Protein AF-A0A9W7AJ50-F1 (afdb_monomer)

Mean predicted aligned error: 11.37 Å

Solvent-accessible surface area (backbone atoms only — not comparable to full-atom values): 19867 Å² total; per-residue (Å²): 143,82,87,80,91,88,87,68,74,73,66,64,59,52,61,57,50,53,56,54,52,54,54,49,52,54,52,47,52,54,49,50,61,47,50,54,51,53,55,50,60,57,57,62,76,71,76,83,76,89,81,75,84,59,68,57,78,85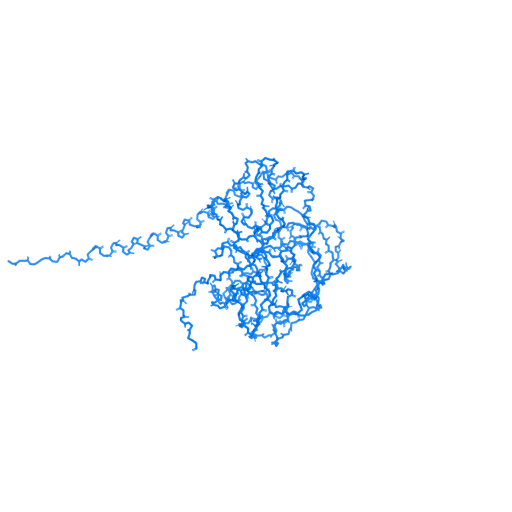,57,64,84,51,56,45,55,41,84,45,82,85,47,95,62,56,68,66,41,73,35,44,50,69,12,80,61,38,39,59,46,54,87,56,45,44,47,39,83,85,68,36,30,39,40,44,33,35,36,21,20,27,15,45,54,49,71,49,80,52,65,68,27,37,22,46,27,28,34,37,35,31,40,13,73,77,60,80,60,66,65,36,60,49,46,63,57,25,64,36,28,30,31,66,89,28,33,25,37,24,33,22,39,29,38,82,44,53,72,74,74,86,57,92,77,52,56,24,45,81,87,42,52,70,32,65,48,27,39,40,50,67,62,40,48,43,23,40,69,53,51,33,86,53,69,66,38,64,48,70,41,63,32,96,42,28,27,33,48,46,56,25,31,24,29,27,39,57,59,78,62,47,69,92,79,46,83,27,56,34,56,77,29,25,40,31,36,77,9,31,40,28,22,37,56,24,56,40,65,77,32,49,60,78,65,54,20,33,26,32,29,37,74,44,75,45,73,66,39,63,94,69,50,33,79,54,68,41,74,27,36,35,31,35,34,35,48,52,91,78,32,100,59,34,32,50,56,38,29,41,58,38,83,87,50,77,39,46,53,70,62,47,31,73,56,34,93,60,37,70,77,70,61,44,80,46,61,35,82,90,46,76,49,76,43,48,39,56,38,57,54,50,84,74,74,53,68,92,52,71,89,71,72,85,76,128

InterPro domains:
  IPR025924 YHYH domain [PF14240] (133-255)

Sequence (364 aa):
MKFTFLISTALYTAASAQHLASSYAHYAKELHASASRLEFDRALKEAHLGGRGLQGPPGPSNSGSVPSSDCDTTDGDVCANDGSSNYVDRTNLSYDLTTGKFSGSMVTNECNDQLRQYGFSSASCEEQTVPAPSVTSTPSGTPLLGRIAMTLSGGVNIYSAFEAGFNDCDVDGQPCACSGASCPGGMDVKTCEEHLYHACTSDVVYQMFMDSCGGHATPYHIHTDPICNYESSDNGHSTLVGVSMDGYGIYGKFETDQQRPCDLDVCHGHVGFVPVQEEHGVTKSVEVYHYHVQDSDVYPYTWTLGCYGDPKTPIDLETCKSLYDDCDDDLYTVETGDGTFEVDLYCPCFEVVQEGCDSQTATM

pLDDT: mean 78.43, std 21.73, range [25.84, 98.56]

Nearest PDB structures (foldseek):
  7oyd-assembly1_t  TM=1.343E-01  e=8.174E+00  Oryctolagus cuniculus

Structure (mmCIF, N/CA/C/O backbone):
data_AF-A0A9W7AJ50-F1
#
_entry.id   AF-A0A9W7AJ50-F1
#
loop_
_atom_site.group_PDB
_atom_site.id
_atom_site.type_symbol
_atom_site.label_atom_id
_atom_site.label_alt_id
_atom_site.label_comp_id
_atom_site.label_asym_id
_atom_site.label_entity_id
_atom_site.label_seq_id
_atom_site.pdbx_PDB_ins_code
_atom_site.Cartn_x
_atom_site.Cartn_y
_atom_site.Cartn_z
_atom_site.occupancy
_atom_site.B_iso_or_equiv
_atom_site.auth_seq_id
_atom_site.auth_comp_id
_atom_site.auth_asym_id
_atom_site.auth_atom_id
_atom_site.pdbx_PDB_model_num
ATOM 1 N N . MET A 1 1 ? 70.353 -7.412 34.956 1.00 39.69 1 MET A N 1
ATOM 2 C CA . MET A 1 1 ? 68.897 -7.662 34.997 1.00 39.69 1 MET A CA 1
ATOM 3 C C . MET A 1 1 ? 68.168 -6.333 34.855 1.00 39.69 1 MET A C 1
ATOM 5 O O . MET A 1 1 ? 68.193 -5.543 35.787 1.00 39.69 1 MET A O 1
ATOM 9 N N . LYS A 1 2 ? 67.598 -6.049 33.680 1.00 31.55 2 LYS A N 1
ATOM 10 C CA . LYS A 1 2 ? 66.644 -4.954 33.454 1.00 31.55 2 LYS A CA 1
ATOM 11 C C . LYS A 1 2 ? 65.548 -5.500 32.539 1.00 31.55 2 LYS A C 1
ATOM 13 O O . LYS A 1 2 ? 65.823 -5.834 31.395 1.00 31.55 2 LYS A O 1
ATOM 18 N N . PHE A 1 3 ? 64.358 -5.661 33.109 1.00 40.22 3 PHE A N 1
ATOM 19 C CA . PHE A 1 3 ? 63.099 -5.893 32.405 1.00 40.22 3 PHE A CA 1
ATOM 20 C C . PHE A 1 3 ? 62.661 -4.575 31.756 1.00 40.22 3 PHE A C 1
ATOM 22 O O . PHE A 1 3 ? 62.816 -3.514 32.364 1.00 40.22 3 PHE A O 1
ATOM 29 N N . THR A 1 4 ? 62.104 -4.613 30.547 1.00 37.72 4 THR A N 1
ATOM 30 C CA . THR A 1 4 ? 61.461 -3.440 29.942 1.00 37.72 4 THR A CA 1
ATOM 31 C C . THR A 1 4 ? 60.157 -3.852 29.270 1.00 37.72 4 THR A C 1
ATOM 33 O O . THR A 1 4 ? 60.140 -4.641 28.332 1.00 37.72 4 THR A O 1
ATOM 36 N N . PHE A 1 5 ? 59.083 -3.314 29.852 1.00 42.81 5 PHE A N 1
ATOM 37 C CA . PHE A 1 5 ? 57.740 -3.097 29.321 1.00 42.81 5 PHE A CA 1
ATOM 38 C C . PHE A 1 5 ? 57.757 -2.650 27.855 1.00 42.81 5 PHE A C 1
ATOM 40 O O . PHE A 1 5 ? 58.435 -1.672 27.563 1.00 42.81 5 PHE A O 1
ATOM 47 N N . LEU A 1 6 ? 56.963 -3.284 26.985 1.00 39.47 6 LEU A N 1
ATOM 48 C CA . LEU A 1 6 ? 56.497 -2.723 25.704 1.00 39.47 6 LEU A CA 1
ATOM 49 C C . LEU A 1 6 ? 55.377 -3.609 25.114 1.00 39.47 6 LEU A C 1
ATOM 51 O O . LEU A 1 6 ? 55.513 -4.194 24.048 1.00 39.47 6 LEU A O 1
ATOM 55 N N . ILE A 1 7 ? 54.257 -3.745 25.831 1.00 43.03 7 ILE A N 1
ATOM 56 C CA . ILE A 1 7 ? 53.001 -4.288 25.282 1.00 43.03 7 ILE A CA 1
ATOM 57 C C . ILE A 1 7 ? 51.861 -3.449 25.865 1.00 43.03 7 ILE A C 1
ATOM 59 O O . ILE A 1 7 ? 51.267 -3.818 26.867 1.00 43.03 7 ILE A O 1
ATOM 63 N N . SER A 1 8 ? 51.617 -2.257 25.317 1.00 46.66 8 SER A N 1
ATOM 64 C CA . SER A 1 8 ? 50.375 -1.520 25.622 1.00 46.66 8 SER A CA 1
ATOM 65 C C . SER A 1 8 ? 50.010 -0.453 24.588 1.00 46.66 8 SER A C 1
ATOM 67 O O . SER A 1 8 ? 48.864 -0.022 24.555 1.00 46.66 8 SER A O 1
ATOM 69 N N . THR A 1 9 ? 50.931 -0.032 23.718 1.00 39.00 9 THR A N 1
ATOM 70 C CA . THR A 1 9 ? 50.667 1.045 22.746 1.00 39.00 9 THR A CA 1
ATOM 71 C C . THR A 1 9 ? 50.070 0.562 21.419 1.00 39.00 9 THR A C 1
ATOM 73 O O . THR A 1 9 ? 49.459 1.357 20.720 1.00 39.00 9 THR A O 1
ATOM 76 N N . ALA A 1 10 ? 50.195 -0.726 21.078 1.00 39.72 10 ALA A N 1
ATOM 77 C CA . ALA A 1 10 ? 49.711 -1.265 19.798 1.00 39.72 10 ALA A CA 1
ATOM 78 C C . ALA A 1 10 ? 48.202 -1.592 19.779 1.00 39.72 10 ALA A C 1
ATOM 80 O O . ALA A 1 10 ? 47.595 -1.628 18.713 1.00 39.72 10 ALA A O 1
ATOM 81 N N . LEU A 1 11 ? 47.581 -1.805 20.946 1.00 40.84 11 LEU A N 1
ATOM 82 C CA . LEU A 1 11 ? 46.151 -2.135 21.041 1.00 40.84 11 LEU A CA 1
ATOM 83 C C . LEU A 1 11 ? 45.247 -0.894 20.939 1.00 40.84 11 LEU A C 1
ATOM 85 O O . LEU A 1 11 ? 44.127 -0.994 20.450 1.00 40.84 11 LEU A O 1
ATOM 89 N N . TYR A 1 12 ? 45.746 0.288 21.315 1.00 33.78 12 TYR A N 1
ATOM 90 C CA . TYR A 1 12 ? 44.972 1.536 21.252 1.00 33.78 12 TYR A CA 1
ATOM 91 C C . TYR A 1 12 ? 44.849 2.115 19.831 1.00 33.78 12 TYR A C 1
ATOM 93 O O . TYR A 1 12 ? 43.916 2.859 19.552 1.00 33.78 12 TYR A O 1
ATOM 101 N N . THR A 1 13 ? 45.757 1.761 18.917 1.00 43.00 13 THR A N 1
ATOM 102 C CA . THR A 1 13 ? 45.729 2.223 17.517 1.00 43.00 13 THR A CA 1
ATOM 103 C C . THR A 1 13 ? 44.828 1.384 16.611 1.00 43.00 13 THR A C 1
ATOM 105 O O . THR A 1 13 ? 44.408 1.867 15.566 1.00 43.00 13 THR A O 1
ATOM 108 N N . ALA A 1 14 ? 44.515 0.141 16.992 1.00 44.75 14 ALA A N 1
ATOM 109 C CA . ALA A 1 14 ? 43.640 -0.731 16.205 1.00 44.75 14 ALA A CA 1
ATOM 110 C C . ALA A 1 14 ? 42.149 -0.417 16.432 1.00 44.75 14 ALA A C 1
ATOM 112 O O . ALA A 1 14 ? 41.378 -0.370 15.476 1.00 44.75 14 ALA A O 1
ATOM 113 N N . ALA A 1 15 ? 41.760 -0.113 17.676 1.00 44.47 15 ALA A N 1
ATOM 114 C CA . ALA A 1 15 ? 40.374 0.208 18.023 1.00 44.47 15 ALA A CA 1
ATOM 115 C C . ALA A 1 15 ? 39.897 1.555 17.437 1.00 44.47 15 ALA A C 1
ATOM 117 O O . ALA A 1 15 ? 38.735 1.687 17.059 1.00 44.47 15 ALA A O 1
ATOM 118 N N . SER A 1 16 ? 40.785 2.547 17.292 1.00 45.41 16 SER A N 1
ATOM 119 C CA . SER A 1 16 ? 40.436 3.831 16.663 1.00 45.41 16 SER A CA 1
ATOM 120 C C . SER A 1 16 ? 40.326 3.743 15.136 1.00 45.41 16 SER A C 1
ATOM 122 O O . SER A 1 16 ? 39.523 4.457 14.542 1.00 45.41 16 SER A O 1
ATOM 124 N N . ALA A 1 17 ? 41.077 2.839 14.498 1.00 41.75 17 ALA A N 1
ATOM 125 C CA . ALA A 1 17 ? 41.002 2.604 13.057 1.00 41.75 17 ALA A CA 1
ATOM 126 C C . ALA A 1 17 ? 39.709 1.875 12.646 1.00 41.75 17 ALA A C 1
ATOM 128 O O . ALA A 1 17 ? 39.140 2.197 11.607 1.00 41.75 17 ALA A O 1
ATOM 129 N N . GLN A 1 18 ? 39.203 0.951 13.473 1.00 44.59 18 GLN A N 1
ATOM 130 C CA . GLN A 1 18 ? 37.916 0.282 13.228 1.00 44.59 18 GLN A CA 1
ATOM 131 C C . GLN A 1 18 ? 36.719 1.238 13.361 1.00 44.59 18 GLN A C 1
ATOM 133 O O . GLN A 1 18 ? 35.811 1.183 12.534 1.00 44.59 18 GLN A O 1
ATOM 138 N N . HIS A 1 19 ? 36.746 2.174 14.317 1.00 40.69 19 HIS A N 1
ATOM 139 C CA . HIS A 1 19 ? 35.691 3.189 14.436 1.00 40.69 19 HIS A CA 1
ATOM 140 C C . HIS A 1 19 ? 35.702 4.216 13.291 1.00 40.69 19 HIS A C 1
ATOM 142 O O . HIS A 1 19 ? 34.639 4.662 12.869 1.00 40.69 19 HIS A O 1
ATOM 148 N N . LEU A 1 20 ? 36.880 4.561 12.757 1.00 36.47 20 LEU A N 1
ATOM 149 C CA . LEU A 1 20 ? 37.016 5.435 11.584 1.00 36.47 20 LEU A CA 1
ATOM 150 C C . LEU A 1 20 ? 36.620 4.740 10.271 1.00 36.47 20 LEU A C 1
ATOM 152 O O . LEU A 1 20 ? 36.101 5.391 9.374 1.00 36.47 20 LEU A O 1
ATOM 156 N N . ALA A 1 21 ? 36.830 3.428 10.143 1.00 38.72 21 ALA A N 1
ATOM 157 C CA . ALA A 1 21 ? 36.409 2.677 8.959 1.00 38.72 21 ALA A CA 1
ATOM 158 C C . ALA A 1 21 ? 34.879 2.493 8.894 1.00 38.72 21 ALA A C 1
ATOM 160 O O . ALA A 1 21 ? 34.295 2.593 7.818 1.00 38.72 21 ALA A O 1
ATOM 161 N N . SER A 1 22 ? 34.226 2.286 10.043 1.00 39.53 22 SER A N 1
ATOM 162 C CA . SER A 1 22 ? 32.763 2.171 10.141 1.00 39.53 22 SER A CA 1
ATOM 163 C C . SER A 1 22 ? 32.046 3.491 9.825 1.00 39.53 22 SER A C 1
ATOM 165 O O . SER A 1 22 ? 31.050 3.482 9.105 1.00 39.53 22 SER A O 1
ATOM 167 N N . SER A 1 23 ? 32.584 4.634 10.264 1.00 36.09 23 SER A N 1
ATOM 168 C CA . SER A 1 23 ? 32.010 5.944 9.930 1.00 36.09 23 SER A CA 1
ATOM 169 C C . SER A 1 23 ? 32.226 6.342 8.466 1.00 36.09 23 SER A C 1
ATOM 171 O O . SER A 1 23 ? 31.355 6.979 7.880 1.00 36.09 23 SER A O 1
ATOM 173 N N . TYR A 1 24 ? 33.325 5.912 7.834 1.00 31.06 24 TYR A N 1
ATOM 174 C CA . TYR A 1 24 ? 33.538 6.099 6.393 1.00 31.06 24 TYR A CA 1
ATOM 175 C C . TYR A 1 24 ? 32.626 5.220 5.527 1.00 31.06 24 TYR A C 1
ATOM 177 O O . TYR A 1 24 ? 32.230 5.66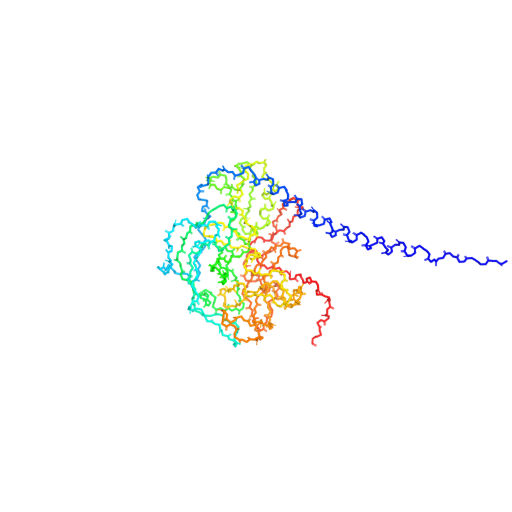1 4.453 1.00 31.06 24 TYR A O 1
ATOM 185 N N . ALA A 1 25 ? 32.261 4.015 5.976 1.00 36.06 25 ALA A N 1
ATOM 186 C CA . ALA A 1 25 ? 31.314 3.157 5.260 1.00 36.06 25 ALA A CA 1
ATOM 187 C C . ALA A 1 25 ? 29.884 3.732 5.276 1.00 36.06 25 ALA A C 1
ATOM 189 O O . ALA A 1 25 ? 29.201 3.698 4.255 1.00 36.06 25 ALA A O 1
ATOM 190 N N . HIS A 1 26 ? 29.467 4.335 6.396 1.00 34.38 26 HIS A N 1
ATOM 191 C CA . HIS A 1 26 ? 28.179 5.033 6.496 1.00 34.38 26 HIS A CA 1
ATOM 192 C C . HIS A 1 26 ? 28.143 6.296 5.618 1.00 34.38 26 HIS A C 1
ATOM 194 O O . HIS A 1 26 ? 27.188 6.513 4.879 1.00 34.38 26 HIS A O 1
ATOM 200 N N . TYR A 1 27 ? 29.232 7.076 5.621 1.00 28.11 27 TYR A N 1
ATOM 201 C CA . TYR A 1 27 ? 29.359 8.282 4.796 1.00 28.11 27 TYR A CA 1
ATOM 202 C C . TYR A 1 27 ? 29.486 7.960 3.295 1.00 28.11 27 TYR A C 1
ATOM 204 O O . TYR A 1 27 ? 29.038 8.731 2.452 1.00 28.11 27 TYR A O 1
ATOM 212 N N . ALA A 1 28 ? 30.065 6.807 2.938 1.00 31.66 28 ALA A N 1
ATOM 213 C CA . ALA A 1 28 ? 30.131 6.323 1.559 1.00 31.66 28 ALA A CA 1
ATOM 214 C C . ALA A 1 28 ? 28.768 5.827 1.040 1.00 31.66 28 ALA A C 1
ATOM 216 O O . ALA A 1 28 ? 28.463 6.071 -0.125 1.00 31.66 28 ALA A O 1
ATOM 217 N N . LYS A 1 29 ? 27.930 5.206 1.889 1.00 34.81 29 LYS A N 1
ATOM 218 C CA . LYS A 1 29 ? 26.533 4.868 1.548 1.00 34.81 29 LYS A CA 1
ATOM 219 C C . LYS A 1 29 ? 25.692 6.126 1.286 1.00 34.81 29 LYS A C 1
ATOM 221 O O . LYS A 1 29 ? 25.013 6.193 0.267 1.00 34.81 29 LYS A O 1
ATOM 226 N N . GLU A 1 30 ? 25.819 7.163 2.117 1.00 34.09 30 GLU A N 1
ATOM 227 C CA . GLU A 1 30 ? 25.149 8.458 1.886 1.00 34.09 30 GLU A CA 1
ATOM 228 C C . GLU A 1 30 ? 25.689 9.205 0.646 1.00 34.09 30 GLU A C 1
ATOM 230 O O . GLU A 1 30 ? 24.938 9.872 -0.071 1.00 34.09 30 GLU A O 1
ATOM 235 N N . LEU A 1 31 ? 26.985 9.071 0.331 1.00 29.73 31 LEU A N 1
ATOM 236 C CA . LEU A 1 31 ? 27.590 9.627 -0.889 1.00 29.73 31 LEU A CA 1
ATOM 237 C C . LEU A 1 31 ? 27.172 8.884 -2.168 1.00 29.73 31 LEU A C 1
ATOM 239 O O . LEU A 1 31 ? 27.031 9.525 -3.205 1.00 29.73 31 LEU A O 1
ATOM 243 N N . HIS A 1 32 ? 26.931 7.572 -2.110 1.00 33.16 32 HIS A N 1
ATOM 244 C CA . HIS A 1 32 ? 26.380 6.812 -3.237 1.00 33.16 32 HIS A CA 1
ATOM 245 C C . HIS A 1 32 ? 24.898 7.138 -3.475 1.00 33.16 32 HIS A C 1
ATOM 247 O O . HIS A 1 32 ? 24.522 7.417 -4.612 1.00 33.16 32 HIS A O 1
ATOM 253 N N . ALA A 1 33 ? 24.093 7.233 -2.412 1.00 34.56 33 ALA A N 1
ATOM 254 C CA . ALA A 1 33 ? 22.687 7.641 -2.499 1.00 34.56 33 ALA A CA 1
ATOM 255 C C . ALA A 1 33 ? 22.504 9.106 -2.954 1.00 34.56 33 ALA A C 1
ATOM 257 O O . ALA A 1 33 ? 21.501 9.459 -3.572 1.00 34.56 33 ALA A O 1
ATOM 258 N N . SER A 1 34 ? 23.474 9.985 -2.677 1.00 34.78 34 SER A N 1
ATOM 259 C CA . SER A 1 34 ? 23.462 11.366 -3.186 1.00 34.78 34 SER A CA 1
ATOM 260 C C . SER A 1 34 ? 24.049 11.498 -4.595 1.00 34.78 34 SER A C 1
ATOM 262 O O . SER A 1 34 ? 23.623 12.380 -5.339 1.00 34.78 34 SER A O 1
ATOM 264 N N . ALA A 1 35 ? 24.968 10.616 -5.003 1.00 32.91 35 ALA A N 1
ATOM 265 C CA . ALA A 1 35 ? 25.470 10.555 -6.376 1.00 32.91 35 ALA A CA 1
ATOM 266 C C . ALA A 1 35 ? 24.411 10.026 -7.357 1.00 32.91 35 ALA A C 1
ATOM 268 O O . ALA A 1 35 ? 24.293 10.576 -8.452 1.00 32.91 35 ALA A O 1
ATOM 269 N N . SER A 1 36 ? 23.591 9.046 -6.952 1.00 43.50 36 SER A N 1
ATOM 270 C CA . SER A 1 36 ? 22.436 8.597 -7.743 1.00 43.50 36 SER A CA 1
ATOM 271 C C . SER A 1 36 ? 21.371 9.695 -7.861 1.00 43.50 36 SER A C 1
ATOM 273 O O . SER A 1 36 ? 20.897 9.956 -8.963 1.00 43.50 36 SER A O 1
ATOM 275 N N . ARG A 1 37 ? 21.089 10.443 -6.781 1.00 38.06 37 ARG A N 1
ATOM 276 C CA . ARG A 1 37 ? 20.200 11.627 -6.811 1.00 38.06 37 ARG A CA 1
ATOM 277 C C . ARG A 1 37 ? 20.721 12.776 -7.687 1.00 38.06 37 ARG A C 1
ATOM 279 O O . ARG A 1 37 ? 19.930 13.448 -8.335 1.00 38.06 37 ARG A O 1
ATOM 286 N N . LEU A 1 38 ? 22.034 13.012 -7.744 1.00 35.81 38 LEU A N 1
ATOM 287 C CA . LEU A 1 38 ? 22.630 14.076 -8.572 1.00 35.81 38 LEU A CA 1
ATOM 288 C C . LEU A 1 38 ? 22.693 13.723 -10.067 1.00 35.81 38 LEU A C 1
ATOM 290 O O . LEU A 1 38 ? 22.543 14.611 -10.908 1.00 35.81 38 LEU A O 1
ATOM 294 N N . GLU A 1 39 ? 22.908 12.452 -10.411 1.00 42.50 39 GLU A N 1
ATOM 295 C CA . GLU A 1 39 ? 22.766 11.956 -11.789 1.00 42.50 39 GLU A CA 1
ATOM 296 C C . GLU A 1 39 ? 21.280 11.967 -12.221 1.00 42.50 39 GLU A C 1
ATOM 298 O O . GLU A 1 39 ? 20.971 12.391 -13.337 1.00 42.50 39 GLU A O 1
ATOM 303 N N . PHE A 1 40 ? 20.354 11.653 -11.304 1.00 41.66 40 PHE A N 1
ATOM 304 C CA . PHE A 1 40 ? 18.895 11.765 -11.470 1.00 41.66 40 PHE A CA 1
ATOM 305 C C . PHE A 1 40 ? 18.428 13.221 -11.704 1.00 41.66 40 PHE A C 1
ATOM 307 O O . PHE A 1 40 ? 17.734 13.508 -12.680 1.00 41.66 40 PHE A O 1
ATOM 314 N N . ASP A 1 41 ? 18.917 14.184 -10.912 1.00 37.75 41 ASP A N 1
ATOM 315 C CA . ASP A 1 41 ? 18.669 15.630 -11.085 1.00 37.75 41 ASP A CA 1
ATOM 316 C C . ASP A 1 41 ? 19.250 16.206 -12.387 1.00 37.75 41 ASP A C 1
ATOM 318 O O . ASP A 1 41 ? 18.794 17.238 -12.899 1.00 37.75 41 ASP A O 1
ATOM 322 N N . ARG A 1 42 ? 20.269 15.553 -12.952 1.00 37.00 42 ARG A N 1
ATOM 323 C CA . ARG A 1 42 ? 20.873 15.949 -14.225 1.00 37.00 42 ARG A CA 1
ATOM 324 C C . ARG A 1 42 ? 20.065 15.442 -15.423 1.00 37.00 42 ARG A C 1
ATOM 326 O O . ARG A 1 42 ? 19.922 16.204 -16.380 1.00 37.00 42 ARG A O 1
ATOM 333 N N . ALA A 1 43 ? 19.494 14.238 -15.352 1.00 40.34 43 ALA A N 1
ATOM 334 C CA . ALA A 1 43 ? 18.552 13.715 -16.352 1.00 40.34 43 ALA A CA 1
ATOM 335 C C . ALA A 1 43 ? 17.239 14.532 -16.398 1.00 40.34 43 ALA A C 1
ATOM 337 O O . ALA A 1 43 ? 16.677 14.780 -17.467 1.00 40.34 43 ALA A O 1
ATOM 338 N N . LEU A 1 44 ? 16.820 15.070 -15.248 1.00 37.72 44 LEU A N 1
ATOM 339 C CA . LEU A 1 44 ? 15.633 15.913 -15.061 1.00 37.72 44 LEU A CA 1
ATOM 340 C C . LEU A 1 44 ? 15.592 17.205 -15.896 1.00 37.72 44 LEU A C 1
ATOM 342 O O . LEU A 1 44 ? 14.513 17.723 -16.187 1.00 37.72 44 LEU A O 1
ATOM 346 N N . LYS A 1 45 ? 16.744 17.746 -16.312 1.00 37.09 45 LYS A N 1
ATOM 347 C CA . LYS A 1 45 ? 16.796 18.986 -17.110 1.00 37.09 45 LYS A CA 1
ATOM 348 C C . LYS A 1 45 ? 16.507 18.794 -18.599 1.00 37.09 45 LYS A C 1
ATOM 350 O O . LYS A 1 45 ? 16.313 19.798 -19.285 1.00 37.09 45 LYS A O 1
ATOM 355 N N . GLU A 1 46 ? 16.475 17.560 -19.101 1.00 37.66 46 GLU A N 1
ATOM 356 C CA . GLU A 1 46 ? 16.374 17.287 -20.543 1.00 37.66 46 GLU A CA 1
ATOM 357 C C . GLU A 1 46 ? 14.999 16.738 -20.986 1.00 37.66 46 GLU A C 1
ATOM 359 O O . GLU A 1 46 ? 14.667 16.809 -22.170 1.00 37.66 46 GLU A O 1
ATOM 364 N N . ALA A 1 47 ? 14.135 16.300 -20.062 1.00 35.69 47 ALA A N 1
ATOM 365 C CA . ALA A 1 47 ? 12.820 15.729 -20.376 1.00 35.69 47 ALA A CA 1
ATOM 366 C C . ALA A 1 47 ? 11.685 16.781 -20.365 1.00 35.69 47 ALA A C 1
ATOM 368 O O . ALA A 1 47 ? 10.893 16.888 -19.429 1.00 35.69 47 ALA A O 1
ATOM 369 N N . HIS A 1 48 ? 11.583 17.581 -21.429 1.00 34.38 48 HIS A N 1
ATOM 370 C CA . HIS A 1 48 ? 10.444 18.478 -21.690 1.00 34.38 48 HIS A CA 1
ATOM 371 C C . HIS A 1 48 ? 9.867 18.239 -23.089 1.00 34.38 48 HIS A C 1
ATOM 373 O O . HIS A 1 48 ? 9.945 19.114 -23.947 1.00 34.38 48 HIS A O 1
ATOM 379 N N . LEU A 1 49 ? 9.279 17.065 -23.347 1.00 32.84 49 LEU A N 1
ATOM 380 C CA . LEU A 1 49 ? 8.449 16.835 -24.538 1.00 32.84 49 LEU A CA 1
ATOM 381 C C . LEU A 1 49 ? 7.247 15.934 -24.197 1.00 32.84 49 LEU A C 1
ATOM 383 O O . LEU A 1 49 ? 7.369 14.963 -23.458 1.00 32.84 49 LEU A O 1
ATOM 387 N N . GLY A 1 50 ? 6.071 16.347 -24.683 1.00 34.78 50 GLY A N 1
ATOM 388 C CA . GLY A 1 50 ? 4.748 15.929 -24.211 1.00 34.78 50 GLY A CA 1
ATOM 389 C C . GLY A 1 50 ? 4.413 14.444 -24.371 1.00 34.78 50 GLY A C 1
ATOM 390 O O . GLY A 1 50 ? 4.588 13.868 -25.443 1.00 34.78 50 GLY A O 1
ATOM 391 N N . GLY A 1 51 ? 3.870 13.864 -23.299 1.00 32.34 51 GLY A N 1
ATOM 392 C CA . GLY A 1 51 ? 3.403 12.482 -23.241 1.00 32.34 51 GLY A CA 1
ATOM 393 C C . GLY A 1 51 ? 1.954 12.337 -23.708 1.00 32.34 51 GLY A C 1
ATOM 394 O O . GLY A 1 51 ? 1.076 13.114 -23.332 1.00 32.34 51 GLY A O 1
ATOM 395 N N . ARG A 1 52 ? 1.705 11.320 -24.535 1.00 36.09 52 ARG A N 1
ATOM 396 C CA . ARG A 1 52 ? 0.399 10.653 -24.630 1.00 36.09 52 ARG A CA 1
ATOM 397 C C . ARG A 1 52 ? 0.331 9.618 -23.506 1.00 36.09 52 ARG A C 1
ATOM 399 O O . ARG A 1 52 ? 1.368 9.105 -23.108 1.00 36.09 52 ARG A O 1
ATOM 406 N N . GLY A 1 53 ? -0.867 9.364 -22.985 1.00 37.38 53 GLY A N 1
ATOM 407 C CA . GLY A 1 53 ? -1.057 8.621 -21.740 1.00 37.38 53 GLY A CA 1
ATOM 408 C C . GLY A 1 53 ? -0.648 7.185 -21.933 1.00 37.38 53 GLY A C 1
ATOM 409 O O . GLY A 1 53 ? -1.270 6.479 -22.722 1.00 37.38 53 GLY A O 1
ATOM 410 N N . LEU A 1 54 ? 0.412 6.788 -21.244 1.00 45.44 54 LEU A N 1
ATOM 411 C CA . LEU A 1 54 ? 0.833 5.403 -21.190 1.00 45.44 54 LEU A CA 1
ATOM 412 C C . LEU A 1 54 ? -0.061 4.735 -20.147 1.00 45.44 54 LEU A C 1
ATOM 414 O O . LEU A 1 54 ? 0.191 4.805 -18.947 1.00 45.44 54 LEU A O 1
ATOM 418 N N . GLN A 1 55 ? -1.190 4.209 -20.619 1.00 42.06 55 GLN A N 1
ATOM 419 C CA . GLN A 1 55 ? -2.052 3.338 -19.833 1.00 42.06 55 GLN A CA 1
ATOM 420 C C . GLN A 1 55 ? -1.298 2.032 -19.607 1.00 42.06 55 GLN A C 1
ATOM 422 O O . GLN A 1 55 ? -0.953 1.348 -20.572 1.00 42.06 55 GLN A O 1
ATOM 427 N N . GLY A 1 56 ? -1.046 1.702 -18.339 1.00 41.38 56 GLY A N 1
ATOM 428 C CA . GLY A 1 56 ? -0.661 0.346 -17.971 1.00 41.38 56 GLY A CA 1
ATOM 429 C C . GLY A 1 56 ? -1.742 -0.648 -18.418 1.00 41.38 56 GLY A C 1
ATOM 430 O O . GLY A 1 56 ? -2.880 -0.244 -18.703 1.00 41.38 56 GLY A O 1
ATOM 431 N N . PRO A 1 57 ? -1.416 -1.946 -18.528 1.00 39.91 57 PRO A N 1
ATOM 432 C CA . PRO A 1 57 ? -2.436 -2.960 -18.753 1.00 39.91 57 PRO A CA 1
ATOM 433 C C . PRO A 1 57 ? -3.551 -2.808 -17.701 1.00 39.91 57 PRO A C 1
ATOM 435 O O . PRO A 1 57 ? -3.256 -2.485 -16.551 1.00 39.91 57 PRO A O 1
ATOM 438 N N . PRO A 1 58 ? -4.835 -2.996 -18.065 1.00 39.50 58 PRO A N 1
ATOM 439 C CA . PRO A 1 58 ? -5.919 -2.895 -17.099 1.00 39.50 58 PRO A CA 1
ATOM 440 C C . PRO A 1 58 ? -5.668 -3.898 -15.970 1.00 39.50 58 PRO A C 1
ATOM 442 O O . PRO A 1 58 ? -5.662 -5.109 -16.205 1.00 39.50 58 PRO A O 1
ATOM 445 N N . GLY A 1 59 ? -5.434 -3.378 -14.764 1.00 45.75 59 GLY A N 1
ATOM 446 C CA . GLY A 1 59 ? -5.283 -4.190 -13.565 1.00 45.75 59 GLY A CA 1
ATOM 447 C C . GLY A 1 59 ? -6.536 -5.038 -13.301 1.00 45.75 59 GLY A C 1
ATOM 448 O O . GLY A 1 59 ? -7.616 -4.754 -13.839 1.00 45.75 59 GLY A O 1
ATOM 449 N N . PRO A 1 60 ? -6.427 -6.104 -12.492 1.00 54.97 60 PRO A N 1
ATOM 450 C CA . PRO A 1 60 ? -7.587 -6.866 -12.050 1.00 54.97 60 PRO A CA 1
ATOM 451 C C . PRO A 1 60 ? -8.615 -5.940 -11.385 1.00 54.97 60 PRO A C 1
ATOM 453 O O . PRO A 1 60 ? -8.265 -4.943 -10.758 1.00 54.97 60 PRO A O 1
ATOM 456 N N . SER A 1 61 ? -9.902 -6.275 -11.506 1.00 60.75 61 SER A N 1
ATOM 457 C CA . SER A 1 61 ? -10.960 -5.519 -10.831 1.00 60.75 61 SER A CA 1
ATOM 458 C C . SER A 1 61 ? -10.727 -5.528 -9.319 1.00 60.75 61 SER A C 1
ATOM 460 O O . SER A 1 61 ? -10.729 -6.603 -8.711 1.00 60.75 61 SER A O 1
ATOM 462 N N . ASN A 1 62 ? -10.573 -4.348 -8.719 1.00 82.81 62 ASN A N 1
ATOM 463 C CA . ASN A 1 62 ? -10.431 -4.198 -7.275 1.00 82.81 62 ASN A CA 1
ATOM 464 C C . ASN A 1 62 ? -11.714 -4.687 -6.584 1.00 82.81 62 ASN A C 1
ATOM 466 O O . ASN A 1 62 ? -12.823 -4.229 -6.868 1.00 82.81 62 ASN A O 1
ATOM 470 N N . SER A 1 63 ? -11.589 -5.689 -5.712 1.00 90.06 63 SER A N 1
ATOM 471 C CA . SER A 1 63 ? -12.751 -6.265 -5.038 1.00 90.06 63 SER A CA 1
ATOM 472 C C . SER A 1 63 ? -13.415 -5.222 -4.143 1.00 90.06 63 SER A C 1
ATOM 474 O O . SER A 1 63 ? -12.785 -4.682 -3.240 1.00 90.06 63 SER A O 1
ATOM 476 N N . GLY A 1 64 ? -14.719 -5.015 -4.320 1.00 92.62 64 GLY A N 1
ATOM 477 C CA . GLY A 1 64 ? -15.474 -4.036 -3.535 1.00 92.62 64 GLY A CA 1
ATOM 478 C C . GLY A 1 64 ? -15.386 -2.606 -4.061 1.00 92.62 64 GLY A C 1
ATOM 479 O O . GLY A 1 64 ? -16.018 -1.750 -3.447 1.00 92.62 64 GLY A O 1
ATOM 480 N N . SER A 1 65 ? -14.676 -2.370 -5.171 1.00 94.94 65 SER A N 1
ATOM 481 C CA . SER A 1 65 ? -14.775 -1.132 -5.948 1.00 94.94 65 SER A CA 1
ATOM 482 C C . SER A 1 65 ? -16.025 -1.140 -6.820 1.00 94.94 65 SER A C 1
ATOM 484 O O . SER A 1 65 ? -16.278 -2.093 -7.567 1.00 94.94 65 SER A O 1
ATOM 486 N N . VAL A 1 66 ? -16.785 -0.052 -6.774 1.00 95.50 66 VAL A N 1
ATOM 487 C CA . VAL A 1 66 ? -17.881 0.235 -7.705 1.00 95.50 66 VAL A CA 1
ATOM 488 C C . VAL A 1 66 ? -17.765 1.672 -8.221 1.00 95.50 66 VAL A C 1
ATOM 490 O O . VAL A 1 66 ? -17.335 2.539 -7.464 1.00 95.50 66 VAL A O 1
ATOM 493 N N . PRO A 1 67 ? -18.160 1.965 -9.475 1.00 95.56 67 PRO A N 1
ATOM 494 C CA . PRO A 1 67 ? -18.192 3.342 -9.965 1.00 95.56 67 PRO A CA 1
ATOM 495 C C . PRO A 1 67 ? -19.063 4.238 -9.079 1.00 95.56 67 PRO A C 1
ATOM 497 O O . PRO A 1 67 ? -20.150 3.823 -8.662 1.00 95.56 67 PRO A O 1
ATOM 500 N N . SER A 1 68 ? -18.615 5.469 -8.842 1.00 95.25 68 SER A N 1
ATOM 501 C CA . SER A 1 68 ? -19.329 6.480 -8.060 1.00 95.25 68 SER A CA 1
ATOM 502 C C . SER A 1 68 ? -19.514 7.770 -8.864 1.00 95.25 68 SER A C 1
ATOM 504 O O . SER A 1 68 ? -18.835 8.013 -9.856 1.00 95.25 68 SER A O 1
ATOM 506 N N . SER A 1 69 ? -20.474 8.596 -8.453 1.00 94.88 69 SER A N 1
ATOM 507 C CA . SER A 1 69 ? -20.696 9.943 -8.996 1.00 94.88 69 SER A CA 1
ATOM 508 C C . SER A 1 69 ? -20.481 11.041 -7.954 1.00 94.88 69 SER A C 1
ATOM 510 O O . SER A 1 69 ? -20.869 12.182 -8.192 1.00 94.88 69 SER A O 1
ATOM 512 N N . ASP A 1 70 ? -19.941 10.685 -6.788 1.00 96.12 70 ASP A N 1
ATOM 513 C CA . ASP A 1 70 ? -19.834 11.589 -5.640 1.00 96.12 70 ASP A CA 1
ATOM 514 C C . ASP A 1 70 ? -18.559 12.450 -5.679 1.00 96.12 70 ASP A C 1
ATOM 516 O O . ASP A 1 70 ? -18.447 13.420 -4.932 1.00 96.12 70 ASP A O 1
ATOM 520 N N . CYS A 1 71 ? -17.621 12.143 -6.582 1.00 95.06 71 CYS A N 1
ATOM 521 C CA . CYS A 1 71 ? -16.449 12.972 -6.837 1.00 95.06 71 CYS A CA 1
ATOM 522 C C . CYS A 1 71 ? -16.816 14.221 -7.649 1.00 95.06 71 CYS A C 1
ATOM 524 O O . CYS A 1 71 ? -17.599 14.163 -8.597 1.00 95.06 71 CYS A O 1
ATOM 526 N N . ASP A 1 72 ? -16.157 15.340 -7.349 1.00 87.06 72 ASP A N 1
ATOM 527 C CA . ASP A 1 72 ? -16.313 16.585 -8.115 1.00 87.06 72 ASP A CA 1
ATOM 528 C C . ASP A 1 72 ? -15.615 16.544 -9.496 1.00 87.06 72 ASP A C 1
ATOM 530 O O . ASP A 1 72 ? -15.848 17.408 -10.345 1.00 87.06 72 ASP A O 1
ATOM 534 N N . THR A 1 73 ? -14.748 15.555 -9.730 1.00 87.88 73 THR A N 1
ATOM 535 C CA . THR A 1 73 ? -14.005 15.341 -10.984 1.00 87.88 73 THR A CA 1
ATOM 536 C C . THR A 1 73 ? -14.722 14.369 -11.917 1.00 87.88 73 THR A C 1
ATOM 538 O O . THR A 1 73 ? -15.273 13.373 -11.454 1.00 87.88 73 THR A O 1
ATOM 541 N N . THR A 1 74 ? -14.656 14.603 -13.231 1.00 89.62 74 THR A N 1
ATOM 542 C CA . THR A 1 74 ? -15.234 13.682 -14.224 1.00 89.62 74 THR A CA 1
ATOM 543 C C . THR A 1 74 ? -14.278 12.529 -14.509 1.00 89.62 74 THR A C 1
ATOM 545 O O . THR A 1 74 ? -13.079 12.749 -14.678 1.00 89.62 74 THR A O 1
ATOM 548 N N . ASP A 1 75 ? -14.805 11.315 -14.659 1.00 92.69 75 ASP A N 1
ATOM 549 C CA . ASP A 1 75 ? -14.022 10.170 -15.131 1.00 92.69 75 ASP A CA 1
ATOM 550 C C . ASP A 1 75 ? -13.307 10.485 -16.454 1.00 92.69 75 ASP A C 1
ATOM 552 O O . ASP A 1 75 ? -13.914 10.947 -17.426 1.00 92.69 75 ASP A O 1
ATOM 556 N N . GLY A 1 76 ? -12.005 10.206 -16.497 1.00 89.75 76 GLY A N 1
ATOM 557 C CA . GLY A 1 76 ? -11.137 10.481 -17.638 1.00 89.75 76 GLY A CA 1
ATOM 558 C C . GLY A 1 76 ? -10.518 11.883 -17.659 1.00 89.75 76 GLY A C 1
ATOM 559 O O . GLY A 1 76 ? -9.635 12.117 -18.489 1.00 89.75 76 GLY A O 1
ATOM 560 N N . ASP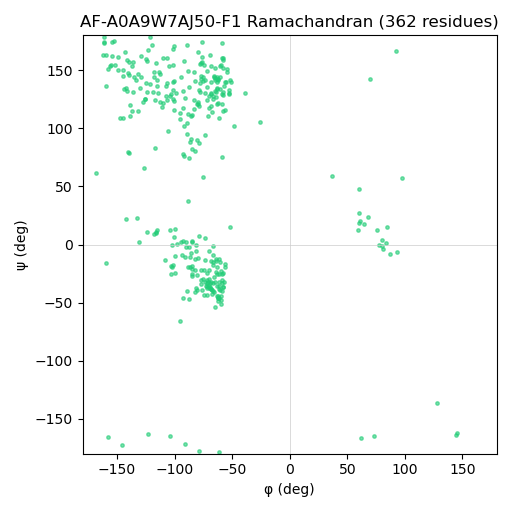 A 1 77 ? -10.922 12.798 -16.769 1.00 93.00 77 ASP A N 1
ATOM 561 C CA . ASP A 1 77 ? -10.252 14.095 -16.622 1.00 93.00 77 ASP A CA 1
ATOM 562 C C . ASP A 1 77 ? -8.801 13.890 -16.172 1.00 93.00 77 ASP A C 1
ATOM 564 O O . ASP A 1 77 ? -8.500 13.019 -15.358 1.00 93.00 77 ASP A O 1
ATOM 568 N N . VAL A 1 78 ? -7.878 14.696 -16.699 1.00 93.00 78 VAL A N 1
ATOM 569 C CA . VAL A 1 78 ? -6.462 14.622 -16.313 1.00 93.00 78 VAL A CA 1
ATOM 570 C C . VAL A 1 78 ? -6.295 15.177 -14.899 1.00 93.00 78 VAL A C 1
ATOM 572 O O . VAL A 1 78 ? -6.647 16.329 -14.642 1.00 93.00 78 VAL A O 1
ATOM 575 N N . CYS A 1 79 ? -5.721 14.375 -14.006 1.00 93.25 79 CYS A N 1
ATOM 576 C CA . CYS A 1 79 ? -5.379 14.792 -12.653 1.00 93.25 79 CYS A CA 1
ATOM 577 C C . CYS A 1 79 ? -4.293 15.876 -12.675 1.00 93.25 79 CYS A C 1
ATOM 579 O O . CYS A 1 79 ? -3.367 15.849 -13.488 1.00 93.25 79 CYS A O 1
ATOM 581 N N . ALA A 1 80 ? -4.391 16.838 -11.762 1.00 93.50 80 ALA A N 1
ATOM 582 C CA . ALA A 1 80 ? -3.365 17.840 -11.560 1.00 93.50 80 ALA A CA 1
ATOM 583 C C . ALA A 1 80 ? -2.122 17.201 -10.922 1.00 93.50 80 ALA A C 1
ATOM 585 O O . ALA A 1 80 ? -2.192 16.564 -9.870 1.00 93.50 80 ALA A O 1
ATOM 586 N N . ASN A 1 81 ? -0.958 17.428 -11.531 1.00 91.19 81 ASN A N 1
ATOM 587 C CA . ASN A 1 81 ? 0.301 16.863 -11.039 1.00 91.19 81 ASN A CA 1
ATOM 588 C C . ASN A 1 81 ? 0.692 17.368 -9.644 1.00 91.19 81 ASN A C 1
ATOM 590 O O . ASN A 1 81 ? 1.502 16.734 -8.991 1.00 91.19 81 ASN A O 1
ATOM 594 N N . ASP A 1 82 ? 0.153 18.491 -9.170 1.00 92.12 82 ASP A N 1
ATOM 595 C CA . ASP A 1 82 ? 0.422 19.017 -7.825 1.00 92.12 82 ASP A CA 1
ATOM 596 C C . ASP A 1 82 ? -0.473 18.407 -6.730 1.00 92.12 82 ASP A C 1
ATOM 598 O O . ASP A 1 82 ? -0.399 18.832 -5.581 1.00 92.12 82 ASP A O 1
ATOM 602 N N . GLY A 1 83 ? -1.329 17.445 -7.087 1.00 92.50 83 GLY A N 1
ATOM 603 C CA . GLY A 1 83 ? -2.265 16.778 -6.183 1.00 92.50 83 GLY A CA 1
ATOM 604 C C . GLY A 1 83 ? -3.548 17.564 -5.909 1.00 92.50 83 GLY A C 1
ATOM 605 O O . GLY A 1 83 ? -4.462 17.061 -5.264 1.00 92.50 83 GLY A O 1
ATOM 606 N N . SER A 1 84 ? -3.680 18.786 -6.439 1.00 94.06 84 SER A N 1
ATOM 607 C CA . SER A 1 84 ? -4.815 19.672 -6.134 1.00 94.06 84 SER A CA 1
ATOM 608 C C . SER A 1 84 ? -6.164 19.201 -6.683 1.00 94.06 84 SER A C 1
ATOM 610 O O . SER A 1 84 ? -7.202 19.725 -6.280 1.00 94.06 84 SER A O 1
ATOM 612 N N . SER A 1 85 ? -6.167 18.227 -7.597 1.00 94.69 85 SER A N 1
ATOM 613 C CA . SER A 1 85 ? -7.383 17.598 -8.113 1.00 94.69 85 SER A CA 1
ATOM 614 C C . SER A 1 85 ? -7.764 16.320 -7.368 1.00 94.69 85 SER A C 1
ATOM 616 O O . SER A 1 85 ? -8.700 15.657 -7.802 1.00 94.69 85 SER A O 1
ATOM 618 N N . ASN A 1 86 ? -7.032 15.920 -6.325 1.00 95.88 86 ASN A N 1
ATOM 619 C CA . ASN A 1 86 ? -7.384 14.754 -5.523 1.00 95.88 86 ASN A CA 1
ATOM 620 C C . ASN A 1 86 ? -8.726 14.947 -4.810 1.00 95.88 86 ASN A C 1
ATOM 622 O O . ASN A 1 86 ? -9.070 16.046 -4.371 1.00 95.88 86 ASN A O 1
ATOM 626 N N . TYR A 1 87 ? -9.473 13.855 -4.701 1.00 96.69 87 TYR A N 1
ATOM 627 C CA . TYR A 1 87 ? -10.702 13.782 -3.936 1.00 96.69 87 TYR A CA 1
ATOM 628 C C . TYR A 1 87 ? -10.719 12.483 -3.140 1.00 96.69 87 TYR A C 1
ATOM 630 O O . TYR A 1 87 ? -10.542 11.406 -3.709 1.00 96.69 87 TYR A O 1
ATOM 638 N N . VAL A 1 88 ? -11.019 12.592 -1.846 1.00 96.94 88 VAL A N 1
ATOM 639 C CA . VAL A 1 88 ? -11.341 11.454 -0.990 1.00 96.94 88 VAL A CA 1
ATOM 640 C C . VAL A 1 88 ? -12.463 11.819 -0.015 1.00 96.94 88 VAL A C 1
ATOM 642 O O . VAL A 1 88 ? -12.401 12.842 0.669 1.00 96.94 88 VAL A O 1
ATOM 645 N N . ASP A 1 89 ? -13.476 10.961 0.087 1.00 97.50 89 ASP A N 1
ATOM 646 C CA . ASP A 1 89 ? -14.490 10.997 1.140 1.00 97.50 89 ASP A CA 1
ATOM 647 C C . ASP A 1 89 ? -14.419 9.714 1.971 1.00 97.50 89 ASP A C 1
ATOM 649 O O . ASP A 1 89 ? -14.506 8.597 1.464 1.00 97.50 89 ASP A O 1
ATOM 653 N N . ARG A 1 90 ? -14.254 9.889 3.282 1.00 96.81 90 ARG A N 1
ATOM 654 C CA . ARG A 1 90 ? -14.125 8.820 4.284 1.00 96.81 90 ARG A CA 1
ATOM 655 C C . ARG A 1 90 ? -15.279 8.841 5.280 1.00 96.81 90 ARG A C 1
ATOM 657 O O . ARG A 1 90 ? -15.213 8.169 6.302 1.00 96.81 90 ARG A O 1
ATOM 664 N N . THR A 1 91 ? -16.325 9.625 5.024 1.00 96.81 91 THR A N 1
ATOM 665 C CA . THR A 1 91 ? -17.444 9.830 5.957 1.00 96.81 91 THR A CA 1
ATOM 666 C C . THR A 1 91 ? -18.146 8.517 6.314 1.00 96.81 91 THR A C 1
ATOM 668 O O . THR A 1 91 ? -18.647 8.368 7.429 1.00 96.81 91 THR A O 1
ATOM 671 N N . ASN A 1 92 ? -18.150 7.552 5.391 1.00 97.44 92 ASN A N 1
ATOM 672 C CA . ASN A 1 92 ? -18.736 6.228 5.594 1.00 97.44 92 ASN A CA 1
ATOM 673 C C . ASN A 1 92 ? -17.750 5.196 6.161 1.00 97.44 92 ASN A C 1
ATOM 675 O O . ASN A 1 92 ? -18.138 4.044 6.344 1.00 97.44 92 ASN A O 1
ATOM 679 N N . LEU A 1 93 ? -16.506 5.578 6.460 1.00 98.06 93 LEU A N 1
ATOM 680 C CA . LEU A 1 93 ? -15.510 4.711 7.075 1.00 98.06 93 LEU A CA 1
ATOM 681 C C . LEU A 1 93 ? -15.550 4.866 8.600 1.00 98.06 93 LEU A C 1
ATOM 683 O O . LEU A 1 93 ? -15.554 5.970 9.141 1.00 98.06 93 LEU A O 1
ATOM 687 N N . SER A 1 94 ? -15.568 3.746 9.314 1.00 98.06 94 SER A N 1
ATOM 688 C CA . SER A 1 94 ? -15.636 3.710 10.777 1.00 98.06 94 SER A CA 1
ATOM 689 C C . SER A 1 94 ? -14.553 2.813 11.355 1.00 98.06 94 SER A C 1
ATOM 691 O O . SER A 1 94 ? -14.251 1.781 10.767 1.00 98.06 94 SER A O 1
ATOM 693 N N . TYR A 1 95 ? -13.995 3.184 12.509 1.00 98.38 95 TYR A N 1
ATOM 694 C CA . TYR A 1 95 ? -12.970 2.408 13.208 1.00 98.38 95 TYR A CA 1
ATOM 695 C C . TYR A 1 95 ? -13.534 1.745 14.469 1.00 98.38 95 TYR A C 1
ATOM 697 O O . TYR A 1 95 ? -14.119 2.413 15.327 1.00 98.38 95 TYR A O 1
ATOM 705 N N . ASP A 1 96 ? -13.337 0.437 14.612 1.00 98.19 96 ASP A N 1
ATOM 706 C CA . ASP A 1 96 ? -13.703 -0.311 15.812 1.00 98.19 96 ASP A CA 1
ATOM 707 C C . ASP A 1 96 ? -12.502 -0.458 16.755 1.00 98.19 96 ASP A C 1
ATOM 709 O O . ASP A 1 96 ? -11.602 -1.267 16.542 1.00 98.19 96 ASP A O 1
ATOM 713 N N . LEU A 1 97 ? -12.550 0.272 17.871 1.00 97.25 97 LEU A N 1
ATOM 714 C CA . LEU A 1 97 ? -11.535 0.265 18.933 1.00 97.25 97 LEU A CA 1
ATOM 715 C C . LEU A 1 97 ? -11.337 -1.099 19.622 1.00 97.25 97 LEU A C 1
ATOM 717 O O . LEU A 1 97 ? -10.415 -1.238 20.422 1.00 97.25 97 LEU A O 1
ATOM 721 N N . THR A 1 98 ? -12.227 -2.069 19.405 1.00 96.62 98 THR A N 1
ATOM 722 C CA . THR A 1 98 ? -12.124 -3.418 19.984 1.00 96.62 98 THR A CA 1
ATOM 723 C C . THR A 1 98 ? -11.321 -4.348 19.090 1.00 96.62 98 THR A C 1
ATOM 725 O O . THR A 1 98 ? -10.575 -5.188 19.584 1.00 96.62 98 THR A O 1
ATOM 728 N N . THR A 1 99 ? -11.518 -4.235 17.779 1.00 96.94 99 THR A N 1
ATOM 729 C CA . THR A 1 99 ? -10.907 -5.132 16.793 1.00 96.94 99 THR A CA 1
ATOM 730 C C . THR A 1 99 ? -9.713 -4.503 16.093 1.00 96.94 99 THR A C 1
ATOM 732 O O . THR A 1 99 ? -8.908 -5.240 15.535 1.00 96.94 99 THR A O 1
ATOM 735 N N . GLY A 1 100 ? -9.596 -3.174 16.121 1.00 97.06 100 GLY A N 1
ATOM 736 C CA . GLY A 1 100 ? -8.610 -2.409 15.364 1.00 97.06 100 GLY A CA 1
ATOM 737 C C . GLY A 1 100 ? -8.931 -2.283 13.880 1.00 97.06 100 GLY A C 1
ATOM 738 O O . GLY A 1 100 ? -8.054 -1.906 13.106 1.00 97.06 100 GLY A O 1
ATOM 739 N N . LYS A 1 101 ? -10.158 -2.633 13.473 1.00 97.94 101 LYS A N 1
ATOM 740 C CA . LYS A 1 101 ? -10.557 -2.659 12.068 1.00 97.94 101 LYS A CA 1
ATOM 741 C C . LYS A 1 101 ? -11.369 -1.442 11.668 1.00 97.94 101 LYS A C 1
ATOM 743 O O . LYS A 1 101 ? -12.289 -1.019 12.368 1.00 97.94 101 LYS A O 1
ATOM 748 N N . PHE A 1 102 ? -11.075 -0.968 10.472 1.00 98.56 102 PHE A N 1
ATOM 749 C CA . PHE A 1 102 ? -11.938 -0.128 9.679 1.00 98.56 102 PHE A CA 1
ATOM 750 C C . PHE A 1 102 ? -13.043 -0.953 9.015 1.00 98.56 102 PHE A C 1
ATOM 752 O O . PHE A 1 102 ? -12.824 -2.080 8.562 1.00 98.56 102 PHE A O 1
ATOM 759 N N . SER A 1 103 ? -14.240 -0.377 8.946 1.00 98.44 103 SER A N 1
ATOM 760 C CA . SER A 1 103 ? -15.360 -0.922 8.184 1.00 98.44 103 SER A CA 1
ATOM 761 C C . SER A 1 103 ? -16.209 0.182 7.561 1.00 98.44 103 SER A C 1
ATOM 763 O O . SER A 1 103 ? -16.384 1.243 8.170 1.00 98.44 103 SER A O 1
ATOM 765 N N . GLY A 1 104 ? -16.746 -0.074 6.368 1.00 98.31 104 GLY A N 1
ATOM 766 C CA . GLY A 1 104 ? -17.590 0.860 5.628 1.00 98.31 104 GLY A CA 1
ATOM 767 C C . GLY A 1 104 ? -17.099 1.067 4.201 1.00 98.31 104 GLY A C 1
ATOM 768 O O . GLY A 1 104 ? -16.749 0.096 3.527 1.00 98.31 104 GLY A O 1
ATOM 769 N N . SER A 1 105 ? -17.081 2.316 3.741 1.00 98.12 105 SER A N 1
ATOM 770 C CA . SER A 1 105 ? -16.597 2.662 2.404 1.00 98.12 105 SER A CA 1
ATOM 771 C C . SER A 1 105 ? -15.808 3.969 2.364 1.00 98.12 105 SER A C 1
ATOM 773 O O . SER A 1 105 ? -15.933 4.822 3.247 1.00 98.12 105 SER A O 1
ATOM 775 N N . MET A 1 106 ? -14.987 4.103 1.325 1.00 97.75 106 MET A N 1
ATOM 776 C CA . MET A 1 106 ? -14.305 5.336 0.938 1.00 97.75 106 MET A CA 1
ATOM 777 C C . MET A 1 106 ? -14.637 5.650 -0.517 1.00 97.75 106 MET A C 1
ATOM 779 O O . MET A 1 106 ? -14.625 4.741 -1.342 1.00 97.75 106 MET A O 1
ATOM 783 N N . VAL A 1 107 ? -14.888 6.916 -0.839 1.00 98.06 107 VAL A N 1
ATOM 784 C CA . VAL A 1 107 ? -14.990 7.383 -2.228 1.00 98.06 107 VAL A CA 1
ATOM 785 C C . VAL A 1 107 ? -13.687 8.080 -2.596 1.00 98.06 107 VAL A C 1
ATOM 787 O O . VAL A 1 107 ? -13.207 8.905 -1.825 1.00 98.06 107 VAL A O 1
ATOM 790 N N . THR A 1 108 ? -13.114 7.765 -3.752 1.00 96.88 108 THR A N 1
ATOM 791 C CA . THR A 1 108 ? -11.903 8.407 -4.284 1.00 96.88 108 THR A CA 1
ATOM 792 C C . THR A 1 108 ? -12.073 8.698 -5.768 1.00 96.88 108 THR A C 1
ATOM 794 O O . THR A 1 108 ? -12.867 8.045 -6.443 1.00 96.88 108 THR A O 1
ATOM 797 N N . ASN A 1 109 ? -11.318 9.665 -6.283 1.00 95.94 109 ASN A N 1
ATOM 798 C CA . ASN A 1 109 ? -11.175 9.862 -7.725 1.00 95.94 109 ASN A CA 1
ATOM 799 C C . ASN A 1 109 ? -9.869 9.301 -8.305 1.00 95.94 109 ASN A C 1
ATOM 801 O O . ASN A 1 109 ? -9.569 9.562 -9.469 1.00 95.94 109 ASN A O 1
ATOM 805 N N . GLU A 1 110 ? -9.081 8.584 -7.496 1.00 93.25 110 GLU A N 1
ATOM 806 C CA . GLU A 1 110 ? -7.812 7.942 -7.872 1.00 93.25 110 GLU A CA 1
ATOM 807 C C . GLU A 1 110 ? -6.718 8.885 -8.412 1.00 93.25 110 GLU A C 1
ATOM 809 O O . GLU A 1 110 ? -5.698 8.444 -8.957 1.00 93.25 110 GLU A O 1
ATOM 814 N N . CYS A 1 111 ? -6.895 10.198 -8.253 1.00 94.69 111 CYS A N 1
ATOM 815 C CA . CYS A 1 111 ? -5.836 11.153 -8.537 1.00 94.69 111 CYS A CA 1
ATOM 816 C C . CYS A 1 111 ? -4.744 11.079 -7.466 1.00 94.69 111 CYS A C 1
ATOM 818 O O . CYS A 1 111 ? -5.023 10.832 -6.295 1.00 94.69 111 CYS A O 1
ATOM 820 N N . ASN A 1 112 ? -3.503 11.366 -7.860 1.00 94.31 112 ASN A N 1
ATOM 821 C CA . ASN A 1 112 ? -2.408 11.595 -6.920 1.00 94.31 112 ASN A CA 1
ATOM 822 C C . ASN A 1 112 ? -2.793 12.701 -5.933 1.00 94.31 112 ASN A C 1
ATOM 824 O O . ASN A 1 112 ? -3.387 13.698 -6.334 1.00 94.31 112 ASN A O 1
ATOM 828 N N . ASP A 1 113 ? -2.435 12.535 -4.665 1.00 93.81 113 ASP A N 1
ATOM 829 C CA . ASP A 1 113 ? -2.651 13.514 -3.595 1.00 93.81 113 ASP A CA 1
ATOM 830 C C . ASP A 1 113 ? -1.395 14.338 -3.283 1.00 93.81 113 ASP A C 1
ATOM 832 O O . ASP A 1 113 ? -1.459 15.342 -2.578 1.00 93.81 113 ASP A O 1
ATOM 836 N N . GLN A 1 114 ? -0.260 13.934 -3.853 1.00 92.25 114 GLN A N 1
ATOM 837 C CA . GLN A 1 114 ? 1.040 14.578 -3.713 1.00 92.25 114 GLN A CA 1
ATOM 838 C C . GLN A 1 114 ? 1.577 15.037 -5.069 1.00 92.25 114 GLN A C 1
ATOM 840 O O . GLN A 1 114 ? 1.016 14.722 -6.125 1.00 92.25 114 GLN A O 1
ATOM 845 N N . LEU A 1 115 ? 2.682 15.791 -5.039 1.00 89.75 115 LEU A N 1
ATOM 846 C CA . LEU A 1 115 ? 3.374 16.219 -6.250 1.00 89.75 115 LEU A CA 1
ATOM 847 C C . LEU A 1 115 ? 3.870 14.999 -7.032 1.00 89.75 115 LEU A C 1
ATOM 849 O O . LEU A 1 115 ? 4.863 14.373 -6.669 1.00 89.75 115 LEU A O 1
ATOM 853 N N . ARG A 1 116 ? 3.229 14.749 -8.167 1.00 86.00 116 ARG A N 1
ATOM 854 C CA . ARG A 1 116 ? 3.640 13.760 -9.146 1.00 86.00 116 ARG A CA 1
ATOM 855 C C . ARG A 1 116 ? 4.675 14.367 -10.083 1.00 86.00 116 ARG A C 1
ATOM 857 O O . ARG A 1 116 ? 4.376 15.246 -10.897 1.00 86.00 116 ARG A O 1
ATOM 864 N N . GLN A 1 117 ? 5.909 13.889 -9.974 1.00 77.50 117 GLN A N 1
ATOM 865 C CA . GLN A 1 117 ? 7.038 14.436 -10.726 1.00 77.50 117 GLN A CA 1
ATOM 866 C C . GLN A 1 117 ? 6.953 14.131 -12.230 1.00 77.50 117 GLN A C 1
ATOM 868 O O . GLN A 1 117 ? 7.326 14.974 -13.052 1.00 77.50 117 GLN A O 1
ATOM 873 N N . TYR A 1 118 ? 6.444 12.950 -12.594 1.00 76.69 118 TYR A N 1
ATOM 874 C CA . TYR A 1 118 ? 6.421 12.470 -13.975 1.00 76.69 118 TYR A CA 1
ATOM 875 C C . TYR A 1 118 ? 5.097 11.821 -14.360 1.00 76.69 118 TYR A C 1
ATOM 877 O O . TYR A 1 118 ? 4.407 11.236 -13.533 1.00 76.69 118 TYR A O 1
ATOM 885 N N . GLY A 1 119 ? 4.781 11.863 -15.655 1.00 77.38 119 GLY A N 1
ATOM 886 C CA . GLY A 1 119 ? 3.562 11.272 -16.198 1.00 77.38 119 GLY A CA 1
ATOM 887 C C . GLY A 1 119 ? 2.310 12.075 -15.850 1.00 77.38 119 GLY A C 1
ATOM 888 O O . GLY A 1 119 ? 2.374 13.247 -15.477 1.00 77.38 119 GLY A O 1
ATOM 889 N N . PHE A 1 120 ? 1.164 11.439 -16.044 1.00 80.81 120 PHE A N 1
ATOM 890 C CA . PHE A 1 120 ? -0.148 11.957 -15.681 1.00 80.81 120 PHE A CA 1
ATOM 891 C C . PHE A 1 120 ? -1.079 10.788 -15.401 1.00 80.81 120 PHE A C 1
ATOM 893 O O . PHE A 1 120 ? -0.868 9.687 -15.910 1.00 80.81 120 PHE A O 1
ATOM 900 N N . SER A 1 121 ? -2.086 11.039 -14.578 1.00 86.31 121 SER A N 1
ATOM 901 C CA . SER A 1 121 ? -3.171 10.113 -14.271 1.00 86.31 121 SER A CA 1
ATOM 902 C C . SER A 1 121 ? -4.482 10.707 -14.753 1.00 86.31 121 SER A C 1
ATOM 904 O O . SER A 1 121 ? -4.605 11.921 -14.932 1.00 86.31 121 SER A O 1
ATOM 906 N N . SER A 1 122 ? -5.456 9.843 -14.997 1.00 90.88 122 SER A N 1
ATOM 907 C CA . SER A 1 122 ? -6.836 10.249 -15.225 1.00 90.88 122 SER A CA 1
ATOM 908 C C . SER A 1 122 ? -7.679 9.904 -14.011 1.00 90.88 122 SER A C 1
ATOM 910 O O . SER A 1 122 ? -7.522 8.814 -13.461 1.00 90.88 122 SER A O 1
ATOM 912 N N . ALA A 1 123 ? -8.581 10.808 -13.644 1.00 93.56 123 ALA A N 1
ATOM 913 C CA . ALA A 1 123 ? -9.543 10.586 -12.586 1.00 93.56 123 ALA A CA 1
ATOM 914 C C . ALA A 1 123 ? -10.470 9.416 -12.940 1.00 93.56 123 ALA A C 1
ATOM 916 O O . ALA A 1 123 ? -10.868 9.247 -14.097 1.00 93.56 123 ALA A O 1
ATOM 917 N N . SER A 1 124 ? -10.819 8.632 -11.933 1.00 93.56 124 SER A N 1
ATOM 918 C CA . SER A 1 124 ? -11.807 7.561 -12.001 1.00 93.56 124 SER A CA 1
ATOM 919 C C . SER A 1 124 ? -12.527 7.541 -10.663 1.00 93.56 124 SER A C 1
ATOM 921 O O . SER A 1 124 ? -11.926 7.233 -9.638 1.00 93.56 124 SER A O 1
ATOM 923 N N . CYS A 1 125 ? -13.787 7.966 -10.651 1.00 96.00 125 CYS A N 1
ATOM 924 C CA . CYS A 1 125 ? -14.558 8.061 -9.427 1.00 96.00 125 CYS A CA 1
ATOM 925 C C . CYS A 1 125 ? -15.111 6.698 -9.022 1.00 96.00 125 CYS A C 1
ATOM 927 O O . CYS A 1 125 ? -15.908 6.078 -9.733 1.00 96.00 125 CYS A O 1
ATOM 929 N N . GLU A 1 126 ? -14.739 6.247 -7.833 1.00 95.75 126 GLU A N 1
ATOM 930 C CA . GLU A 1 126 ? -15.165 4.958 -7.309 1.00 95.75 126 GLU A CA 1
ATOM 931 C C . GLU A 1 126 ? -15.376 4.978 -5.798 1.00 95.75 126 GLU A C 1
ATOM 933 O O . GLU A 1 126 ? -14.748 5.730 -5.056 1.00 95.75 126 GLU A O 1
ATOM 938 N N . GLU A 1 127 ? -16.294 4.124 -5.353 1.00 97.69 127 GLU A N 1
ATOM 939 C CA . GLU A 1 127 ? -16.470 3.759 -3.956 1.00 97.69 127 GLU A CA 1
ATOM 940 C C . GLU A 1 127 ? -15.804 2.401 -3.704 1.00 97.69 127 GLU A C 1
ATOM 942 O O . GLU A 1 127 ? -16.156 1.406 -4.339 1.00 97.69 127 GLU A O 1
ATOM 947 N N . GLN A 1 128 ? -14.882 2.351 -2.744 1.00 97.69 128 GLN A N 1
ATOM 948 C CA . GLN A 1 128 ? -14.246 1.136 -2.246 1.00 97.69 128 GLN A CA 1
ATOM 949 C C . GLN A 1 128 ? -14.873 0.708 -0.921 1.00 97.69 128 GLN A C 1
ATOM 951 O O . GLN A 1 128 ? -14.864 1.453 0.058 1.00 97.69 128 GLN A O 1
ATOM 956 N N . THR A 1 129 ? -15.337 -0.539 -0.853 1.00 98.44 129 THR A N 1
ATOM 957 C CA . THR A 1 129 ? -15.749 -1.180 0.407 1.00 98.44 129 THR A CA 1
ATOM 958 C C . THR A 1 129 ? -14.535 -1.663 1.203 1.00 98.44 129 THR A C 1
ATOM 960 O O . THR A 1 129 ? -13.677 -2.355 0.658 1.00 98.44 129 THR A O 1
ATOM 963 N N . VAL A 1 130 ? -14.488 -1.380 2.504 1.00 98.25 130 VAL A N 1
ATOM 964 C CA . VAL A 1 130 ? -13.454 -1.877 3.424 1.00 98.25 130 VAL A CA 1
ATOM 965 C C . VAL A 1 130 ? -14.123 -2.618 4.591 1.00 98.25 130 VAL A C 1
ATOM 967 O O . VAL A 1 130 ? -15.047 -2.065 5.191 1.00 98.25 130 VAL A O 1
ATOM 970 N N . PRO A 1 131 ? -13.688 -3.839 4.961 1.00 98.12 131 PRO A N 1
ATOM 971 C CA . PRO A 1 131 ? -12.798 -4.727 4.206 1.00 98.12 131 PRO A CA 1
ATOM 9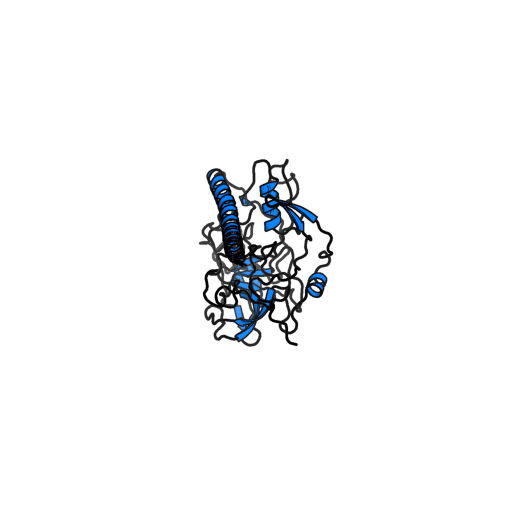72 C C . PRO A 1 131 ? -13.354 -5.072 2.815 1.00 98.12 131 PRO A C 1
ATOM 974 O O . PRO A 1 131 ? -14.571 -5.109 2.618 1.00 98.12 131 PRO A O 1
ATOM 977 N N . ALA A 1 132 ? -12.478 -5.359 1.855 1.00 97.12 132 ALA A N 1
ATOM 978 C CA . ALA A 1 132 ? -12.884 -5.798 0.529 1.00 97.12 132 ALA A CA 1
ATOM 979 C C . ALA A 1 132 ? -13.628 -7.148 0.605 1.00 97.12 132 ALA A C 1
ATOM 981 O O . ALA A 1 132 ? -13.184 -8.055 1.313 1.00 97.12 132 ALA A O 1
ATOM 982 N N . PRO A 1 133 ? -14.709 -7.351 -0.175 1.00 96.06 133 PRO A N 1
ATOM 983 C CA . PRO A 1 133 ? -15.494 -8.591 -0.157 1.00 96.06 133 PRO A CA 1
ATOM 984 C C . PRO A 1 133 ? -14.720 -9.881 -0.468 1.00 96.06 133 PRO A C 1
ATOM 986 O O . PRO A 1 133 ? -15.154 -10.960 -0.065 1.00 96.06 133 PRO A O 1
ATOM 989 N N . SER A 1 134 ? -13.602 -9.794 -1.193 1.00 93.00 134 SER A N 1
ATOM 990 C CA . SER A 1 134 ? -12.713 -10.922 -1.481 1.00 93.00 134 SER A CA 1
ATOM 991 C C . SER A 1 134 ? -11.946 -11.407 -0.252 1.00 93.00 134 SER A C 1
ATOM 993 O O . SER A 1 134 ? -11.517 -12.558 -0.233 1.00 93.00 134 SER A O 1
ATOM 995 N N . VAL A 1 135 ? -11.785 -10.573 0.780 1.00 94.88 135 VAL A N 1
ATOM 996 C CA . VAL A 1 135 ? -11.110 -10.948 2.025 1.00 94.88 135 VAL A CA 1
ATOM 997 C C . VAL A 1 135 ? -12.116 -11.626 2.955 1.00 94.88 135 VAL A C 1
ATOM 999 O O . VAL A 1 135 ? -12.714 -11.016 3.840 1.00 94.88 135 VAL A O 1
ATOM 1002 N N . THR A 1 136 ? -12.346 -12.920 2.729 1.00 92.75 136 THR A N 1
ATOM 1003 C CA . THR A 1 136 ? -13.342 -13.701 3.486 1.00 92.75 136 THR A CA 1
ATOM 1004 C C . THR A 1 136 ? -12.807 -14.294 4.788 1.00 92.75 136 THR A C 1
ATOM 1006 O O . THR A 1 136 ? -13.585 -14.684 5.660 1.00 92.75 136 THR A O 1
ATOM 1009 N N . SER A 1 137 ? -11.487 -14.402 4.915 1.00 92.94 137 SER A N 1
ATOM 1010 C CA . SER A 1 137 ? -10.787 -14.962 6.071 1.00 92.94 137 SER A CA 1
ATOM 1011 C C . SER A 1 137 ? -9.358 -14.443 6.097 1.00 92.94 137 SER A C 1
ATOM 1013 O O . SER A 1 137 ? -8.796 -14.213 5.033 1.00 92.94 137 SER A O 1
ATOM 1015 N N . THR A 1 138 ? -8.771 -14.329 7.285 1.00 93.75 138 THR A N 1
ATOM 1016 C CA . THR A 1 138 ? -7.330 -14.136 7.446 1.00 93.75 138 THR A CA 1
ATOM 1017 C C . THR A 1 138 ? -6.721 -15.320 8.224 1.00 93.75 138 THR A C 1
ATOM 1019 O O . THR A 1 138 ? -7.443 -15.927 9.025 1.00 93.75 138 THR A O 1
ATOM 1022 N N . PRO A 1 139 ? -5.455 -15.705 7.958 1.00 95.69 139 PRO A N 1
ATOM 1023 C CA . PRO A 1 139 ? -4.575 -15.114 6.950 1.00 95.69 139 PRO A CA 1
ATOM 1024 C C . PRO A 1 139 ? -5.028 -15.393 5.509 1.00 95.69 139 PRO A C 1
ATOM 1026 O O . PRO A 1 139 ? -5.727 -16.371 5.240 1.00 95.69 139 PRO A O 1
ATOM 1029 N N . SER A 1 140 ? -4.666 -14.503 4.590 1.00 95.56 140 SER A N 1
ATOM 1030 C CA . SER A 1 140 ? -4.957 -14.636 3.156 1.00 95.56 140 SER A CA 1
ATOM 1031 C C . SER A 1 140 ? -3.962 -13.844 2.319 1.00 95.56 140 SER A C 1
ATOM 1033 O O . SER A 1 140 ? -3.440 -12.837 2.794 1.00 95.56 140 SER A O 1
ATOM 1035 N N . GLY A 1 141 ? -3.733 -14.260 1.074 1.00 93.44 141 GLY A N 1
ATOM 1036 C CA . GLY A 1 141 ? -2.879 -13.508 0.159 1.00 93.44 141 GLY A CA 1
ATOM 1037 C C . GLY A 1 141 ? -3.480 -12.148 -0.212 1.00 93.44 141 GLY A C 1
ATOM 1038 O O . GLY A 1 141 ? -4.701 -12.009 -0.342 1.00 93.44 141 GLY A O 1
ATOM 1039 N N . THR A 1 142 ? -2.626 -11.144 -0.381 1.00 93.25 142 THR A N 1
ATOM 1040 C CA . THR A 1 142 ? -2.980 -9.883 -1.027 1.00 93.25 142 THR A CA 1
ATOM 1041 C C . THR A 1 142 ? -3.000 -10.064 -2.552 1.00 93.25 142 THR A C 1
ATOM 1043 O O . THR A 1 142 ? -2.352 -10.964 -3.095 1.00 93.25 142 THR A O 1
ATOM 1046 N N . PRO A 1 143 ? -3.758 -9.241 -3.295 1.00 91.56 143 PRO A N 1
ATOM 1047 C CA . PRO A 1 143 ? -3.647 -9.210 -4.749 1.00 91.56 143 PRO A CA 1
ATOM 1048 C C . PRO A 1 143 ? -2.222 -8.869 -5.205 1.00 91.56 143 PRO A C 1
ATOM 1050 O O . PRO A 1 143 ? -1.679 -7.843 -4.809 1.00 91.56 143 PRO A O 1
ATOM 1053 N N . LEU A 1 144 ? -1.648 -9.682 -6.097 1.00 89.38 144 LEU A N 1
ATOM 1054 C CA . LEU A 1 144 ? -0.288 -9.462 -6.603 1.00 89.38 144 LEU A CA 1
ATOM 1055 C C . LEU A 1 144 ? -0.172 -8.315 -7.607 1.00 89.38 144 LEU A C 1
ATOM 1057 O O . LEU A 1 144 ? 0.922 -7.810 -7.764 1.00 89.38 144 LEU A O 1
ATOM 1061 N N . LEU A 1 145 ? -1.245 -7.905 -8.287 1.00 88.19 145 LEU A N 1
ATOM 1062 C CA . LEU A 1 145 ? -1.217 -6.863 -9.333 1.00 88.19 145 LEU A CA 1
ATOM 1063 C C . LEU A 1 145 ? -2.337 -5.824 -9.156 1.00 88.19 145 LEU A C 1
ATOM 1065 O O . LEU A 1 145 ? -2.797 -5.225 -10.123 1.00 88.19 145 LEU A O 1
ATOM 1069 N N . GLY A 1 146 ? -2.867 -5.679 -7.943 1.00 88.88 146 GLY A N 1
ATOM 1070 C CA . GLY A 1 146 ? -4.027 -4.829 -7.685 1.00 88.88 146 GLY A CA 1
ATOM 1071 C C . GLY A 1 146 ? -3.977 -4.164 -6.322 1.00 88.88 146 GLY A C 1
ATOM 1072 O O . GLY A 1 146 ? -2.991 -4.272 -5.592 1.00 88.88 146 GLY A O 1
ATOM 1073 N N . ARG A 1 147 ? -5.076 -3.495 -5.970 1.00 92.69 147 ARG A N 1
ATOM 1074 C CA . ARG A 1 147 ? -5.200 -2.768 -4.707 1.00 92.69 147 ARG A CA 1
ATOM 1075 C C . ARG A 1 147 ? -5.093 -3.703 -3.514 1.00 92.69 147 ARG A C 1
ATOM 1077 O O . ARG A 1 147 ? -5.933 -4.585 -3.329 1.00 92.69 147 ARG A O 1
ATOM 1084 N N . ILE A 1 148 ? -4.117 -3.429 -2.657 1.00 94.75 148 ILE A N 1
ATOM 1085 C CA . ILE A 1 148 ? -3.965 -4.102 -1.366 1.00 94.75 148 ILE A CA 1
ATOM 1086 C C . ILE A 1 148 ? -4.431 -3.219 -0.206 1.00 94.75 148 ILE A C 1
ATOM 1088 O O . ILE A 1 148 ? -4.826 -3.741 0.842 1.00 94.75 148 ILE A O 1
ATOM 1092 N N . ALA A 1 149 ? -4.399 -1.898 -0.405 1.00 96.31 149 ALA A N 1
ATOM 1093 C CA . ALA A 1 149 ? -4.740 -0.879 0.574 1.00 96.31 149 ALA A CA 1
ATOM 1094 C C . ALA A 1 149 ? -5.030 0.476 -0.099 1.00 96.31 149 ALA A C 1
ATOM 1096 O O . ALA A 1 149 ? -4.866 0.633 -1.309 1.00 96.31 149 ALA A O 1
ATOM 1097 N N . MET A 1 150 ? -5.461 1.461 0.686 1.00 96.69 150 MET A N 1
ATOM 1098 C CA . MET A 1 150 ? -5.592 2.853 0.247 1.00 96.69 150 MET A CA 1
ATOM 1099 C C . MET A 1 150 ? -5.028 3.802 1.299 1.00 96.69 150 MET A C 1
ATOM 1101 O O . MET A 1 150 ? -5.188 3.556 2.498 1.00 96.69 150 MET A O 1
ATOM 1105 N N . THR A 1 151 ? -4.401 4.898 0.869 1.00 96.69 151 THR A N 1
ATOM 1106 C CA . THR A 1 151 ? -3.996 5.969 1.785 1.00 96.69 151 THR A CA 1
ATOM 1107 C C . THR A 1 151 ? -5.237 6.618 2.381 1.00 96.69 151 THR A C 1
ATOM 1109 O O . THR A 1 151 ? -6.246 6.819 1.702 1.00 96.69 151 THR A O 1
ATOM 1112 N N . LEU A 1 152 ? -5.186 6.969 3.664 1.00 95.69 152 LEU A N 1
ATOM 1113 C CA . LEU A 1 152 ? -6.279 7.723 4.261 1.00 95.69 152 LEU A CA 1
ATOM 1114 C C . LEU A 1 152 ? -6.211 9.182 3.825 1.00 95.69 152 LEU A C 1
ATOM 1116 O O . LEU A 1 152 ? -7.261 9.756 3.566 1.00 95.69 152 LEU A O 1
ATOM 1120 N N . SER A 1 153 ? -5.028 9.789 3.728 1.00 93.12 153 SER A N 1
ATOM 1121 C CA . SER A 1 153 ? -4.875 11.219 3.415 1.00 93.12 153 SER A CA 1
ATOM 1122 C C . SER A 1 153 ? -5.488 11.628 2.074 1.00 93.12 153 SER A C 1
ATOM 1124 O O . SER A 1 153 ? -6.138 12.670 2.020 1.00 93.12 153 SER A O 1
ATOM 1126 N N . GLY A 1 154 ? -5.340 10.798 1.040 1.00 93.31 154 GLY A N 1
ATOM 1127 C CA . GLY A 1 154 ? -5.790 11.114 -0.317 1.00 93.31 154 GLY A CA 1
ATOM 1128 C C . GLY A 1 154 ? -6.611 10.031 -1.010 1.00 93.31 154 GLY A C 1
ATOM 1129 O O . GLY A 1 154 ? -6.951 10.188 -2.176 1.00 93.31 154 GLY A O 1
ATOM 1130 N N . GLY A 1 155 ? -6.912 8.904 -0.355 1.00 95.19 155 GLY A N 1
ATOM 1131 C CA . GLY A 1 155 ? -7.606 7.798 -1.025 1.00 95.19 155 GLY A CA 1
ATOM 1132 C C . GLY A 1 155 ? -6.818 7.245 -2.215 1.00 95.19 155 GLY A C 1
ATOM 1133 O O . GLY A 1 155 ? -7.421 6.754 -3.170 1.00 95.19 155 GLY A O 1
ATOM 1134 N N . VAL A 1 156 ? -5.488 7.370 -2.185 1.00 95.00 156 VAL A N 1
ATOM 1135 C CA . VAL A 1 156 ? -4.601 6.876 -3.237 1.00 95.00 156 VAL A CA 1
ATOM 1136 C C . VAL A 1 156 ? -4.438 5.375 -3.083 1.00 95.00 156 VAL A C 1
ATOM 1138 O O . VAL A 1 156 ? -4.288 4.854 -1.978 1.00 95.00 156 VAL A O 1
ATOM 1141 N N . ASN A 1 157 ? -4.456 4.685 -4.213 1.00 94.69 157 ASN A N 1
ATOM 1142 C CA . ASN A 1 157 ? -4.199 3.261 -4.303 1.00 94.69 157 ASN A CA 1
ATOM 1143 C C . ASN A 1 157 ? -2.823 2.894 -3.739 1.00 94.69 157 ASN A C 1
ATOM 1145 O O . ASN A 1 157 ? -1.811 3.464 -4.140 1.00 94.69 157 ASN A O 1
ATOM 1149 N N . ILE A 1 158 ? -2.784 1.886 -2.874 1.00 94.38 158 ILE A N 1
ATOM 1150 C CA . ILE A 1 158 ? -1.560 1.176 -2.509 1.00 94.38 158 ILE A CA 1
ATOM 1151 C C . ILE A 1 158 ? -1.687 -0.225 -3.102 1.00 94.38 158 ILE A C 1
ATOM 1153 O O . ILE A 1 158 ? -2.635 -0.960 -2.795 1.00 94.38 158 ILE A O 1
ATOM 1157 N N . TYR A 1 159 ? -0.776 -0.559 -4.004 1.00 93.06 159 TYR A N 1
ATOM 1158 C CA . TYR A 1 159 ? -0.690 -1.853 -4.670 1.00 93.06 159 TYR A CA 1
ATOM 1159 C C . TYR A 1 159 ? 0.395 -2.700 -4.002 1.00 93.06 159 TYR A C 1
ATOM 1161 O O . TYR A 1 159 ? 1.124 -2.230 -3.127 1.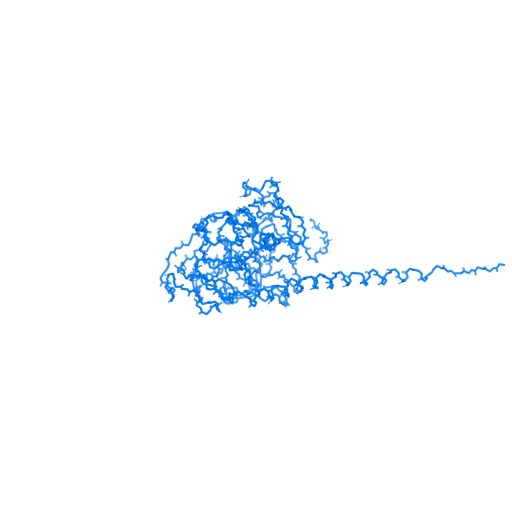00 93.06 159 TYR A O 1
ATOM 1169 N N . SER A 1 160 ? 0.467 -3.976 -4.379 1.00 89.19 160 SER A N 1
ATOM 1170 C CA . SER A 1 160 ? 1.604 -4.826 -4.020 1.00 89.19 160 SER A CA 1
ATOM 1171 C C . SER A 1 160 ? 2.909 -4.233 -4.568 1.00 89.19 160 SER A C 1
ATOM 1173 O O . SER A 1 160 ? 2.900 -3.312 -5.381 1.00 89.19 160 SER A O 1
ATOM 1175 N N . ALA A 1 161 ? 4.045 -4.819 -4.205 1.00 87.69 161 ALA A N 1
ATOM 1176 C CA . ALA A 1 161 ? 5.326 -4.410 -4.768 1.00 87.69 161 ALA A CA 1
ATOM 1177 C C . ALA A 1 161 ? 5.473 -4.718 -6.274 1.00 87.69 161 ALA A C 1
ATOM 1179 O O . ALA A 1 161 ? 6.453 -4.281 -6.868 1.00 87.69 161 ALA A O 1
ATOM 1180 N N . PHE A 1 162 ? 4.553 -5.468 -6.894 1.00 87.75 162 PHE A N 1
ATOM 1181 C CA . PHE A 1 162 ? 4.723 -6.023 -8.238 1.00 87.75 162 PHE A CA 1
ATOM 1182 C C . PHE A 1 162 ? 3.918 -5.298 -9.311 1.00 87.75 162 PHE A C 1
ATOM 1184 O O . PHE A 1 162 ? 2.828 -4.783 -9.064 1.00 87.75 162 PHE A O 1
ATOM 1191 N N . GLU A 1 163 ? 4.429 -5.383 -10.538 1.00 84.06 163 GLU A N 1
ATOM 1192 C CA . GLU A 1 163 ? 3.706 -5.022 -11.756 1.00 84.06 163 GLU A CA 1
ATOM 1193 C C . GLU A 1 163 ? 3.642 -6.184 -12.756 1.00 84.06 163 GLU A C 1
ATOM 1195 O O . GLU A 1 163 ? 4.349 -7.192 -12.649 1.00 84.06 163 GLU A O 1
ATOM 1200 N N . ALA A 1 164 ? 2.794 -6.037 -13.777 1.00 82.75 164 ALA A N 1
ATOM 1201 C CA . ALA A 1 164 ? 2.642 -6.998 -14.874 1.00 82.75 164 ALA A CA 1
ATOM 1202 C C . ALA A 1 164 ? 3.893 -7.107 -15.776 1.00 82.75 164 ALA A C 1
ATOM 1204 O O . ALA A 1 164 ? 3.933 -7.926 -16.700 1.00 82.75 164 ALA A O 1
ATOM 1205 N N . GLY A 1 165 ? 4.924 -6.312 -15.482 1.00 80.00 165 GLY A N 1
ATOM 1206 C CA . GLY A 1 165 ? 6.192 -6.261 -16.191 1.00 80.00 165 GLY A CA 1
ATOM 1207 C C . GLY A 1 165 ? 6.199 -5.216 -17.301 1.00 80.00 165 GLY A C 1
ATOM 1208 O O . GLY A 1 165 ? 5.164 -4.716 -17.741 1.00 80.00 165 GLY A O 1
ATOM 1209 N N . PHE A 1 166 ? 7.399 -4.923 -17.788 1.00 76.50 166 PHE A N 1
ATOM 1210 C CA . PHE A 1 166 ? 7.642 -4.004 -18.897 1.00 76.50 166 PHE A CA 1
ATOM 1211 C C . PHE A 1 166 ? 8.262 -4.812 -20.030 1.00 76.50 166 PHE A C 1
ATOM 1213 O O . PHE A 1 166 ? 9.485 -4.926 -20.131 1.00 76.50 166 PHE A O 1
ATOM 1220 N N . ASN A 1 167 ? 7.402 -5.468 -20.815 1.00 63.94 167 ASN A N 1
ATOM 1221 C CA . ASN A 1 167 ? 7.821 -6.407 -21.849 1.00 63.94 167 ASN A CA 1
ATOM 1222 C C . ASN A 1 167 ? 7.461 -5.920 -23.257 1.00 63.94 167 ASN A C 1
ATOM 1224 O O . ASN A 1 167 ? 6.327 -5.532 -23.526 1.00 63.94 167 ASN A O 1
ATOM 1228 N N . ASP A 1 168 ? 8.447 -6.090 -24.136 1.00 51.91 168 ASP A N 1
ATOM 1229 C CA . ASP A 1 168 ? 8.395 -6.157 -25.597 1.00 51.91 168 ASP A CA 1
ATOM 1230 C C . ASP A 1 168 ? 8.057 -4.883 -26.400 1.00 51.91 168 ASP A C 1
ATOM 1232 O O . ASP A 1 168 ? 7.232 -4.035 -26.067 1.00 51.91 168 ASP A O 1
ATOM 1236 N N . CYS A 1 169 ? 8.752 -4.787 -27.528 1.00 53.94 169 CYS A N 1
ATOM 1237 C CA . CYS A 1 169 ? 8.993 -3.629 -28.383 1.00 53.94 169 CYS A CA 1
ATOM 1238 C C . CYS A 1 169 ? 7.785 -3.176 -29.220 1.00 53.94 169 CYS A C 1
ATOM 1240 O O . CYS A 1 169 ? 7.939 -2.318 -30.089 1.00 53.94 169 CYS A O 1
ATOM 1242 N N . ASP A 1 170 ? 6.619 -3.789 -29.023 1.00 45.06 170 ASP A N 1
ATOM 1243 C CA . ASP A 1 170 ? 5.518 -3.766 -29.992 1.00 45.06 170 ASP A CA 1
ATOM 1244 C C . ASP A 1 170 ? 4.433 -2.710 -29.697 1.00 45.06 170 ASP A C 1
ATOM 1246 O O . ASP A 1 170 ? 3.478 -2.586 -30.470 1.00 45.06 170 ASP A O 1
ATOM 1250 N N . VAL A 1 171 ? 4.568 -1.904 -28.631 1.00 48.16 171 VAL A N 1
ATOM 1251 C CA . VAL A 1 171 ? 3.589 -0.860 -28.264 1.00 48.16 171 VAL A CA 1
ATOM 1252 C C . VAL A 1 171 ? 4.233 0.443 -27.769 1.00 48.16 171 VAL A C 1
ATOM 1254 O O . VAL A 1 171 ? 5.295 0.436 -27.149 1.00 48.16 171 VAL A O 1
ATOM 1257 N N . ASP A 1 172 ? 3.571 1.574 -28.046 1.00 52.31 172 ASP A N 1
ATOM 1258 C CA . ASP A 1 172 ? 3.871 2.874 -27.433 1.00 52.31 172 ASP A CA 1
ATOM 1259 C C . ASP A 1 172 ? 3.883 2.736 -25.896 1.00 52.31 172 ASP A C 1
ATOM 1261 O O . ASP A 1 172 ? 2.929 2.213 -25.324 1.00 52.31 172 ASP A O 1
ATOM 1265 N N . GLY A 1 173 ? 4.929 3.242 -25.233 1.00 56.22 173 GLY A N 1
ATOM 1266 C CA . GLY A 1 173 ? 5.036 3.231 -23.770 1.00 56.22 173 GLY A CA 1
ATOM 1267 C C . GLY A 1 173 ? 5.859 2.099 -23.183 1.00 56.22 173 GLY A C 1
ATOM 1268 O O . GLY A 1 173 ? 5.356 1.362 -22.348 1.00 56.22 173 GLY A O 1
ATOM 1269 N N . GLN A 1 174 ? 7.120 1.985 -23.598 1.00 67.62 174 GLN A N 1
ATOM 1270 C CA . GLN A 1 174 ? 8.111 1.128 -22.949 1.00 67.62 174 GLN A CA 1
ATOM 1271 C C . GLN A 1 174 ? 9.210 1.987 -22.310 1.00 67.62 174 GLN A C 1
ATOM 1273 O O . GLN A 1 174 ? 9.531 3.052 -22.848 1.00 67.62 174 GLN A O 1
ATOM 1278 N N . PRO A 1 175 ? 9.806 1.541 -21.190 1.00 71.00 175 PRO A N 1
ATOM 1279 C CA . PRO A 1 175 ? 10.791 2.321 -20.453 1.00 71.00 175 PRO A CA 1
ATOM 1280 C C . PRO A 1 175 ? 12.139 2.428 -21.170 1.00 71.00 175 PRO A C 1
ATOM 1282 O O . PRO A 1 175 ? 12.825 3.421 -20.960 1.00 71.00 175 PRO A O 1
ATOM 1285 N N . CYS A 1 176 ? 12.498 1.484 -22.049 1.00 71.69 176 CYS A N 1
ATOM 1286 C CA . CYS A 1 176 ? 13.613 1.626 -22.989 1.00 71.69 176 CYS A CA 1
ATOM 1287 C C . CYS A 1 176 ? 13.086 1.692 -24.437 1.00 71.69 176 CYS A C 1
ATOM 1289 O O . CYS A 1 176 ? 12.140 0.982 -24.785 1.00 71.69 176 CYS A O 1
ATOM 1291 N N . ALA A 1 177 ? 13.738 2.450 -25.330 1.00 62.97 177 ALA A N 1
ATOM 1292 C CA . ALA A 1 177 ? 13.525 2.277 -26.774 1.00 62.97 177 ALA A CA 1
ATOM 1293 C C . 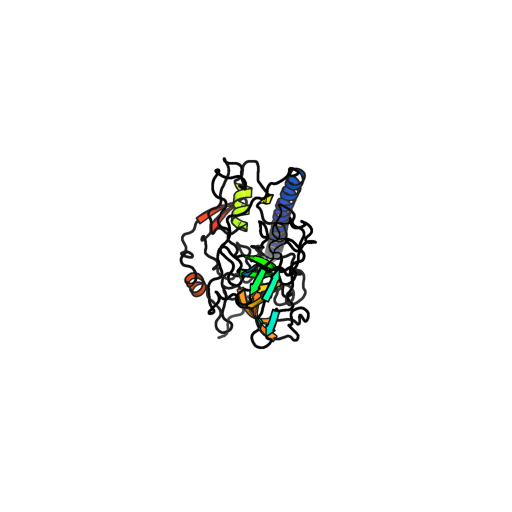ALA A 1 177 ? 13.779 0.809 -27.183 1.00 62.97 177 ALA A C 1
ATOM 1295 O O . ALA A 1 177 ? 14.603 0.149 -26.554 1.00 62.97 177 ALA A O 1
ATOM 1296 N N . CYS A 1 178 ? 13.108 0.319 -28.238 1.00 59.03 178 CYS A N 1
ATOM 1297 C CA . CYS A 1 178 ? 13.002 -1.074 -28.741 1.00 59.03 178 CYS A CA 1
ATOM 1298 C C . CYS A 1 178 ? 14.308 -1.885 -28.985 1.00 59.03 178 CYS A C 1
ATOM 1300 O O . CYS A 1 178 ? 14.303 -2.887 -29.696 1.00 59.03 178 CYS A O 1
ATOM 1302 N N . SER A 1 179 ? 15.446 -1.442 -28.463 1.00 55.31 179 SER A N 1
ATOM 1303 C CA . SER A 1 179 ? 16.733 -2.134 -28.408 1.00 55.31 179 SER A CA 1
ATOM 1304 C C . SER A 1 179 ? 17.294 -2.253 -26.979 1.00 55.31 179 SER A C 1
ATOM 1306 O O . SER A 1 179 ? 18.478 -2.553 -26.835 1.00 55.31 179 SER A O 1
ATOM 1308 N N . GLY A 1 180 ? 16.498 -1.947 -25.948 1.00 60.84 180 GLY A N 1
ATOM 1309 C CA . GLY A 1 180 ? 16.907 -1.936 -24.540 1.00 60.84 180 GLY A CA 1
ATOM 1310 C C . GLY A 1 180 ? 16.417 -3.134 -23.721 1.00 60.84 180 GLY A C 1
ATOM 1311 O O . GLY A 1 180 ? 16.011 -4.157 -24.266 1.00 60.84 180 GLY A O 1
ATOM 1312 N N . ALA A 1 181 ? 16.506 -2.999 -22.401 1.00 73.75 181 ALA A N 1
ATOM 1313 C CA . ALA A 1 181 ? 16.126 -4.009 -21.421 1.00 73.75 181 ALA A CA 1
ATOM 1314 C C . ALA A 1 181 ? 14.613 -4.072 -21.150 1.00 73.75 181 ALA A C 1
ATOM 1316 O O . ALA A 1 181 ? 13.864 -3.169 -21.520 1.00 73.75 181 ALA A O 1
ATOM 1317 N N . SER A 1 182 ? 14.181 -5.150 -20.498 1.00 79.81 182 SER A N 1
ATOM 1318 C CA . SER A 1 182 ? 12.789 -5.437 -20.133 1.00 79.81 182 SER A CA 1
ATOM 1319 C C . SER A 1 182 ? 12.728 -6.038 -18.734 1.00 79.81 182 SER A C 1
ATOM 1321 O O . SER A 1 182 ? 13.687 -6.682 -18.310 1.00 79.81 182 SER A O 1
ATOM 1323 N N . CYS A 1 183 ? 11.580 -5.924 -18.070 1.00 82.38 183 CYS A N 1
ATOM 1324 C CA . CYS A 1 183 ? 11.330 -6.626 -16.811 1.00 82.38 183 CYS A CA 1
ATOM 1325 C C . CYS A 1 183 ? 10.211 -7.654 -16.970 1.00 82.38 183 CYS A C 1
ATOM 1327 O O . CYS A 1 183 ? 9.123 -7.280 -17.431 1.00 82.38 183 CYS A O 1
ATOM 1329 N N . PRO A 1 184 ? 10.415 -8.911 -16.537 1.00 86.06 184 PRO A N 1
ATOM 1330 C CA . PRO A 1 184 ? 9.317 -9.860 -16.438 1.00 86.06 184 PRO A CA 1
ATOM 1331 C C . PRO A 1 184 ? 8.254 -9.351 -15.453 1.00 86.06 184 PRO A C 1
ATOM 1333 O O . PRO A 1 184 ? 8.545 -8.573 -14.542 1.00 86.06 184 PRO A O 1
ATOM 1336 N N . GLY A 1 185 ? 7.010 -9.790 -15.646 1.00 87.06 185 GLY A N 1
ATOM 1337 C CA . GLY A 1 185 ? 5.960 -9.557 -14.656 1.00 87.06 185 GLY A CA 1
ATOM 1338 C C . GLY A 1 185 ? 6.264 -10.280 -13.349 1.00 87.06 185 GLY A C 1
ATOM 1339 O O . GLY A 1 185 ? 6.960 -11.295 -13.350 1.00 87.06 185 GLY A O 1
ATOM 1340 N N . GLY A 1 186 ? 5.767 -9.733 -12.240 1.00 85.06 186 GLY A N 1
ATOM 1341 C CA . GLY A 1 186 ? 6.010 -10.291 -10.909 1.00 85.06 186 GLY A CA 1
ATOM 1342 C C . GLY A 1 186 ? 7.368 -9.931 -10.317 1.00 85.06 186 GLY A C 1
ATOM 1343 O O . GLY A 1 186 ? 7.642 -10.306 -9.185 1.00 85.06 186 GLY A O 1
ATOM 1344 N N . MET A 1 187 ? 8.206 -9.189 -11.043 1.00 88.19 187 MET A N 1
ATOM 1345 C CA . MET A 1 187 ? 9.352 -8.502 -10.455 1.00 88.19 187 MET A CA 1
ATOM 1346 C C . MET A 1 187 ? 8.851 -7.274 -9.698 1.00 88.19 187 MET A C 1
ATOM 1348 O O . MET A 1 187 ? 7.927 -6.598 -10.162 1.00 88.19 187 MET A O 1
ATOM 1352 N N . ASP A 1 188 ? 9.438 -6.981 -8.538 1.00 88.25 188 ASP A N 1
ATOM 1353 C CA . ASP A 1 188 ? 9.064 -5.776 -7.812 1.00 88.25 188 ASP A CA 1
ATOM 1354 C C . ASP A 1 188 ? 9.457 -4.521 -8.603 1.00 88.25 188 ASP A C 1
ATOM 1356 O O . ASP A 1 188 ? 10.481 -4.486 -9.295 1.00 88.25 188 ASP A O 1
ATOM 1360 N N . VAL A 1 189 ? 8.622 -3.483 -8.521 1.00 87.25 189 VAL A N 1
ATOM 1361 C CA . VAL A 1 189 ? 8.758 -2.287 -9.362 1.00 87.25 189 VAL A CA 1
ATOM 1362 C C . VAL A 1 189 ? 10.092 -1.589 -9.110 1.00 87.25 189 VAL A C 1
ATOM 1364 O O . VAL A 1 189 ? 10.721 -1.127 -10.059 1.00 87.25 189 VAL A O 1
ATOM 1367 N N . LYS A 1 190 ? 10.589 -1.582 -7.866 1.00 87.12 190 LYS A N 1
ATOM 1368 C CA . LYS A 1 190 ? 11.880 -0.966 -7.542 1.00 87.12 190 LYS A CA 1
ATOM 1369 C C . LYS A 1 190 ? 13.037 -1.695 -8.231 1.00 87.12 190 LYS A C 1
ATOM 1371 O O . LYS A 1 190 ? 13.812 -1.053 -8.939 1.00 87.12 190 LYS A O 1
ATOM 1376 N N . THR A 1 191 ? 13.154 -3.011 -8.060 1.00 87.19 191 THR A N 1
ATOM 1377 C CA . THR A 1 191 ? 14.229 -3.789 -8.695 1.00 87.19 191 THR A CA 1
ATOM 1378 C C . THR A 1 191 ? 14.147 -3.718 -10.211 1.00 87.19 191 THR A C 1
ATOM 1380 O O . THR A 1 191 ? 15.168 -3.604 -10.893 1.00 87.19 191 THR A O 1
ATOM 1383 N N . CYS A 1 192 ? 12.929 -3.741 -10.752 1.00 87.56 192 CYS A N 1
ATOM 1384 C CA . CYS A 1 192 ? 12.723 -3.550 -12.174 1.00 87.56 192 CYS A CA 1
ATOM 1385 C C . CYS A 1 192 ? 13.246 -2.186 -12.651 1.00 87.56 192 CYS A C 1
ATOM 1387 O O . CYS A 1 192 ? 13.983 -2.119 -13.636 1.00 87.56 192 CYS A O 1
ATOM 1389 N N . GLU A 1 193 ? 12.922 -1.095 -11.960 1.00 86.81 193 GLU A N 1
ATOM 1390 C CA . GLU A 1 193 ? 13.424 0.229 -12.326 1.00 86.81 193 GLU A CA 1
ATOM 1391 C C . GLU A 1 193 ? 14.946 0.315 -12.242 1.00 86.81 193 GLU A C 1
ATOM 1393 O O . GLU A 1 193 ? 15.578 0.812 -13.171 1.00 86.81 193 GLU A O 1
ATOM 1398 N N . GLU A 1 194 ? 15.559 -0.219 -11.185 1.00 86.56 194 GLU A N 1
ATOM 1399 C CA . GLU A 1 194 ? 17.018 -0.264 -11.042 1.00 86.56 194 GLU A CA 1
ATOM 1400 C C . GLU A 1 194 ? 17.693 -1.068 -12.162 1.00 86.56 194 GLU A C 1
ATOM 1402 O O . GLU A 1 194 ? 18.739 -0.660 -12.683 1.00 86.56 194 GLU A O 1
ATOM 1407 N N . HIS A 1 195 ? 17.078 -2.177 -12.581 1.00 86.81 195 HIS A N 1
ATOM 1408 C CA . HIS A 1 195 ? 17.510 -2.944 -13.745 1.00 86.81 195 HIS A CA 1
ATOM 1409 C C . HIS A 1 195 ? 17.422 -2.115 -15.030 1.00 86.81 195 HIS A C 1
ATOM 1411 O O . HIS A 1 195 ? 18.384 -2.042 -15.796 1.00 86.81 195 HIS A O 1
ATOM 1417 N N . LEU A 1 196 ? 16.292 -1.450 -15.268 1.00 85.31 196 LEU A N 1
ATOM 1418 C CA . LEU A 1 196 ? 16.074 -0.653 -16.474 1.00 85.31 196 LEU A CA 1
ATOM 1419 C C . LEU A 1 196 ? 16.992 0.574 -16.519 1.00 85.31 196 LEU A C 1
ATOM 1421 O O . LEU A 1 196 ? 17.579 0.851 -17.565 1.00 85.31 196 LEU A O 1
ATOM 1425 N N . TYR A 1 197 ? 17.212 1.262 -15.395 1.00 84.06 197 TYR A N 1
ATOM 1426 C CA . TYR A 1 197 ? 18.197 2.344 -15.296 1.00 84.06 197 TYR A CA 1
ATOM 1427 C C . TYR A 1 197 ? 19.606 1.875 -15.655 1.00 84.06 197 TYR A C 1
ATOM 1429 O O . TYR A 1 197 ? 20.367 2.624 -16.269 1.00 84.06 197 TYR A O 1
ATOM 1437 N N . HIS A 1 198 ? 19.958 0.644 -15.282 1.00 85.06 198 HIS A N 1
ATOM 1438 C CA . HIS A 1 198 ? 21.252 0.060 -15.607 1.00 85.06 198 HIS A CA 1
ATOM 1439 C C . HIS A 1 198 ? 21.359 -0.350 -17.080 1.00 85.06 198 HIS A C 1
ATOM 1441 O O . HIS A 1 198 ? 22.387 -0.123 -17.722 1.00 85.06 198 HIS A O 1
ATOM 1447 N N . ALA A 1 199 ? 20.311 -0.970 -17.614 1.00 83.00 199 ALA A N 1
ATOM 1448 C CA . ALA A 1 199 ? 20.391 -1.718 -18.857 1.00 83.00 199 ALA A CA 1
ATOM 1449 C C . ALA A 1 199 ? 19.843 -0.963 -20.088 1.00 83.00 199 ALA A C 1
ATOM 1451 O O . ALA A 1 199 ? 20.195 -1.310 -21.220 1.00 83.00 199 ALA A O 1
ATOM 1452 N N . CYS A 1 200 ? 19.045 0.100 -19.925 1.00 80.50 200 CYS A N 1
ATOM 1453 C CA . CYS A 1 200 ? 18.646 0.956 -21.046 1.00 80.50 200 CYS A CA 1
ATOM 1454 C C . CYS A 1 200 ? 19.845 1.789 -21.556 1.00 80.50 200 CYS A C 1
ATOM 1456 O O . CYS A 1 200 ? 20.370 2.655 -20.860 1.00 80.50 200 CYS A O 1
ATOM 1458 N N . THR A 1 201 ? 20.256 1.597 -22.815 1.00 68.88 201 THR A N 1
ATOM 1459 C CA . THR A 1 201 ? 21.408 2.316 -23.402 1.00 68.88 201 THR A CA 1
ATOM 1460 C C . THR A 1 201 ? 21.082 3.702 -23.982 1.00 68.88 201 THR A C 1
ATOM 1462 O O . THR A 1 201 ? 22.001 4.489 -24.214 1.00 68.88 201 THR A O 1
ATOM 1465 N N . SER A 1 202 ? 19.808 4.005 -24.260 1.00 68.19 202 SER A N 1
ATOM 1466 C CA . SER A 1 202 ? 19.310 5.334 -24.660 1.00 68.19 202 SER A CA 1
ATOM 1467 C C . SER A 1 202 ? 17.787 5.437 -24.485 1.00 68.19 202 SER A C 1
ATOM 1469 O O . SER A 1 202 ? 17.104 4.418 -24.400 1.00 68.19 202 SER A O 1
ATOM 1471 N N . ASP A 1 203 ? 17.274 6.674 -24.470 1.00 67.75 203 ASP A N 1
ATOM 1472 C CA . ASP A 1 203 ? 15.842 7.005 -24.590 1.00 67.75 203 ASP A CA 1
ATOM 1473 C C . ASP A 1 203 ? 14.941 6.408 -23.492 1.00 67.75 203 ASP A C 1
ATOM 1475 O O . ASP A 1 203 ? 13.887 5.838 -23.778 1.00 67.75 203 ASP A O 1
ATOM 1479 N N . VAL A 1 204 ? 15.358 6.555 -22.228 1.00 72.88 204 VAL A N 1
ATOM 1480 C CA . VAL A 1 204 ? 14.574 6.105 -21.069 1.00 72.88 204 VAL A CA 1
ATOM 1481 C C . VAL A 1 204 ? 13.289 6.924 -20.922 1.00 72.88 204 VAL A C 1
ATOM 1483 O O . VAL A 1 204 ? 13.328 8.156 -20.851 1.00 72.88 204 VAL A O 1
ATOM 1486 N N . VAL A 1 205 ? 12.144 6.249 -20.824 1.00 75.88 205 VAL A N 1
ATOM 1487 C CA . VAL A 1 205 ? 10.837 6.884 -20.603 1.00 75.88 205 VAL A CA 1
ATOM 1488 C C . VAL A 1 205 ? 10.542 6.960 -19.104 1.00 75.88 205 VAL A C 1
ATOM 1490 O O . VAL A 1 205 ? 9.710 6.233 -18.572 1.00 75.88 205 VAL A O 1
ATOM 1493 N N . TYR A 1 206 ? 11.189 7.907 -18.420 1.00 76.12 206 TYR A N 1
ATOM 1494 C CA . TYR A 1 206 ? 11.042 8.133 -16.968 1.00 76.12 206 TYR A CA 1
ATOM 1495 C C . TYR A 1 206 ? 9.596 8.381 -16.499 1.00 76.12 206 TYR A C 1
ATOM 1497 O O . TYR A 1 206 ? 9.295 8.264 -15.321 1.00 76.12 206 TYR A O 1
ATOM 1505 N N . GLN A 1 207 ? 8.676 8.713 -17.410 1.00 75.88 207 GLN A N 1
ATOM 1506 C CA . GLN A 1 207 ? 7.250 8.898 -17.102 1.00 75.88 207 GLN A CA 1
ATOM 1507 C C . GLN A 1 207 ? 6.539 7.609 -16.672 1.00 75.88 207 GLN A C 1
ATOM 1509 O O . GLN A 1 207 ? 5.427 7.685 -16.152 1.00 75.88 207 GLN A O 1
ATOM 1514 N N . MET A 1 208 ? 7.161 6.455 -16.915 1.00 76.38 208 MET A N 1
ATOM 1515 C CA . MET A 1 208 ? 6.670 5.145 -16.495 1.00 76.38 208 MET A CA 1
ATOM 1516 C C . MET A 1 208 ? 7.184 4.724 -15.119 1.00 76.38 208 MET A C 1
ATOM 1518 O O . MET A 1 208 ? 6.704 3.735 -14.579 1.00 76.38 208 MET A O 1
ATOM 1522 N N . PHE A 1 209 ? 8.153 5.450 -14.568 1.00 83.44 209 PHE A N 1
ATOM 1523 C CA . PHE A 1 209 ? 8.776 5.113 -13.298 1.00 83.44 209 PHE A CA 1
ATOM 1524 C C . PHE A 1 209 ? 8.077 5.790 -12.125 1.00 83.44 209 PHE A C 1
ATOM 1526 O O . PHE A 1 209 ? 7.368 6.790 -12.294 1.00 83.44 209 PHE A O 1
ATOM 1533 N N . MET A 1 210 ? 8.273 5.208 -10.948 1.00 87.69 210 MET A N 1
ATOM 1534 C CA . MET A 1 210 ? 7.836 5.724 -9.667 1.00 87.69 210 MET A CA 1
ATOM 1535 C C . MET A 1 210 ? 8.404 7.116 -9.441 1.00 87.69 210 MET A C 1
ATOM 1537 O O . MET A 1 210 ? 9.571 7.412 -9.714 1.00 87.69 210 MET A O 1
ATOM 1541 N N . ASP A 1 211 ? 7.549 8.001 -8.945 1.00 88.69 211 ASP A N 1
ATOM 1542 C CA . ASP A 1 211 ? 7.990 9.292 -8.454 1.00 88.69 211 ASP A CA 1
ATOM 1543 C C . ASP A 1 211 ? 8.594 9.177 -7.045 1.00 88.69 211 ASP A C 1
ATOM 1545 O O . ASP A 1 211 ? 8.710 8.103 -6.451 1.00 88.69 211 ASP A O 1
ATOM 1549 N N . SER A 1 212 ? 8.994 10.316 -6.483 1.00 87.56 212 SER A N 1
ATOM 1550 C CA . SER A 1 212 ? 9.591 10.377 -5.147 1.00 87.56 212 SER A CA 1
ATOM 1551 C C . SER A 1 212 ? 8.658 9.952 -4.010 1.00 87.56 212 SER A C 1
ATOM 1553 O O . SER A 1 212 ? 9.137 9.772 -2.894 1.00 87.56 212 SER A O 1
ATOM 1555 N N . CYS A 1 213 ? 7.354 9.845 -4.266 1.00 88.94 213 CYS A N 1
ATOM 1556 C CA . CYS A 1 213 ? 6.358 9.357 -3.320 1.00 88.94 213 CYS A CA 1
ATOM 1557 C C . CYS A 1 213 ? 6.105 7.852 -3.464 1.00 88.94 213 CYS A C 1
ATOM 1559 O O . CYS A 1 213 ? 5.261 7.312 -2.751 1.00 88.94 213 CYS A O 1
ATOM 1561 N N . GLY A 1 214 ? 6.835 7.180 -4.361 1.00 88.88 214 GLY A N 1
ATOM 1562 C CA . GLY A 1 214 ? 6.806 5.732 -4.495 1.00 88.88 214 GLY A CA 1
ATOM 1563 C C . GLY A 1 214 ? 5.676 5.198 -5.371 1.00 88.88 214 GLY A C 1
ATOM 1564 O O . GLY A 1 214 ? 5.378 4.001 -5.299 1.00 88.88 214 GLY A O 1
ATOM 1565 N N . GLY A 1 215 ? 5.028 6.065 -6.159 1.00 89.81 215 GLY A N 1
ATOM 1566 C CA . GLY A 1 215 ? 3.903 5.695 -7.011 1.00 89.81 215 GLY A CA 1
ATOM 1567 C C . GLY A 1 215 ? 4.029 6.135 -8.464 1.00 89.81 215 GLY A C 1
ATOM 1568 O O . GLY A 1 215 ? 4.837 6.995 -8.815 1.00 89.81 215 GLY A O 1
ATOM 1569 N N . HIS A 1 216 ? 3.228 5.518 -9.332 1.00 88.88 216 HIS A N 1
ATOM 1570 C CA . HIS A 1 216 ? 3.195 5.805 -10.766 1.00 88.88 216 HIS A CA 1
ATOM 1571 C C . HIS A 1 216 ? 1.874 5.395 -11.442 1.00 88.88 216 HIS A C 1
ATOM 1573 O O . HIS A 1 216 ? 0.860 5.163 -10.788 1.00 88.88 216 HIS A O 1
ATOM 1579 N N . ALA A 1 217 ? 1.915 5.358 -12.781 1.00 85.38 217 ALA A N 1
ATOM 1580 C CA . ALA A 1 217 ? 0.885 4.846 -13.682 1.00 85.38 217 ALA A CA 1
ATOM 1581 C C . ALA A 1 217 ? -0.480 5.572 -13.626 1.00 85.38 217 ALA A C 1
ATOM 1583 O O . ALA A 1 217 ? -0.578 6.740 -13.225 1.00 85.38 217 ALA A O 1
ATOM 1584 N N . THR A 1 218 ? -1.494 4.948 -14.233 1.00 82.56 218 THR A N 1
ATOM 1585 C CA . THR A 1 218 ? -2.887 5.415 -14.313 1.00 82.56 218 THR A CA 1
ATOM 1586 C C . THR A 1 218 ? -3.825 4.222 -14.093 1.00 82.56 218 THR A C 1
ATOM 1588 O O . THR A 1 218 ? -3.769 3.299 -14.907 1.00 82.56 218 THR A O 1
ATOM 1591 N N . PRO A 1 219 ? -4.699 4.240 -13.069 1.00 86.81 219 PRO A N 1
ATOM 1592 C CA . PRO A 1 219 ? -4.790 5.254 -12.009 1.00 86.81 219 PRO A CA 1
ATOM 1593 C C . PRO A 1 219 ? -3.477 5.399 -11.234 1.00 86.81 219 PRO A C 1
ATOM 1595 O O . PRO A 1 219 ? -2.633 4.509 -11.294 1.00 86.81 219 PRO A O 1
ATOM 1598 N N . TYR A 1 220 ? -3.273 6.531 -10.558 1.00 91.25 220 TYR A N 1
ATOM 1599 C CA . TYR A 1 220 ? -2.053 6.704 -9.771 1.00 91.25 220 TYR A CA 1
ATOM 1600 C C . TYR A 1 220 ? -2.079 5.748 -8.573 1.00 91.25 220 TYR A C 1
ATOM 1602 O O . TYR A 1 220 ? -3.083 5.682 -7.856 1.00 91.25 220 TYR A O 1
ATOM 1610 N N . HIS A 1 221 ? -0.999 4.999 -8.370 1.00 92.88 221 HIS A N 1
ATOM 1611 C CA . HIS A 1 221 ? -0.889 4.043 -7.274 1.00 92.88 221 HIS A CA 1
ATOM 1612 C C . HIS A 1 221 ? 0.548 3.889 -6.782 1.00 92.88 221 HIS A C 1
ATOM 1614 O O . HIS A 1 221 ? 1.499 4.069 -7.538 1.00 92.88 221 HIS A O 1
ATOM 1620 N N . ILE A 1 222 ? 0.680 3.582 -5.493 1.00 92.62 222 ILE A N 1
ATOM 1621 C CA . ILE A 1 222 ? 1.938 3.441 -4.760 1.00 92.62 222 ILE A CA 1
ATOM 1622 C C . ILE A 1 222 ? 2.291 1.955 -4.665 1.00 92.62 222 ILE A C 1
ATOM 1624 O O . ILE A 1 222 ? 1.453 1.163 -4.240 1.00 92.62 222 ILE A O 1
ATOM 1628 N N . HIS A 1 223 ? 3.526 1.591 -5.010 1.00 90.25 223 HIS A N 1
ATOM 1629 C CA . HIS A 1 223 ? 4.049 0.221 -4.857 1.00 90.25 223 HIS A CA 1
ATOM 1630 C C . HIS A 1 223 ? 4.984 0.062 -3.659 1.00 90.25 223 HIS A C 1
ATOM 1632 O O . HIS A 1 223 ? 5.270 -1.049 -3.220 1.00 90.25 223 HIS A O 1
ATOM 1638 N N . THR A 1 224 ? 5.505 1.179 -3.160 1.00 87.69 224 THR A N 1
ATOM 1639 C CA . THR A 1 224 ? 6.612 1.210 -2.205 1.00 87.69 224 THR A CA 1
ATOM 1640 C C . THR A 1 224 ? 6.217 1.958 -0.933 1.00 87.69 224 THR A C 1
ATOM 1642 O O . THR A 1 224 ? 5.032 2.118 -0.647 1.00 87.69 224 THR A O 1
ATOM 1645 N N . ASP A 1 225 ? 7.199 2.368 -0.131 1.00 87.75 225 ASP A N 1
ATOM 1646 C CA . ASP A 1 225 ? 6.976 3.190 1.053 1.00 87.75 225 ASP A CA 1
ATOM 1647 C C . ASP A 1 225 ? 6.233 4.492 0.676 1.00 87.75 225 ASP A C 1
ATOM 1649 O O . ASP A 1 225 ? 6.796 5.307 -0.062 1.00 87.75 225 ASP A O 1
ATOM 1653 N N . PRO A 1 226 ? 4.997 4.719 1.164 1.00 89.56 226 PRO A N 1
ATOM 1654 C CA . PRO A 1 226 ? 4.197 5.914 0.886 1.00 89.56 226 PRO A CA 1
ATOM 1655 C C . PRO A 1 226 ? 4.721 7.119 1.686 1.00 89.56 226 PRO A C 1
ATOM 1657 O O . PRO A 1 226 ? 4.012 7.733 2.484 1.00 89.56 226 PRO A O 1
ATOM 1660 N N . ILE A 1 227 ? 5.994 7.454 1.481 1.00 87.81 227 ILE A N 1
ATOM 1661 C CA . ILE A 1 227 ? 6.785 8.405 2.272 1.00 87.81 227 ILE A CA 1
ATOM 1662 C C . ILE A 1 227 ? 6.203 9.821 2.284 1.00 87.81 227 ILE A C 1
ATOM 1664 O O . ILE A 1 227 ? 6.463 10.597 3.196 1.00 87.81 227 ILE A O 1
ATOM 1668 N N . CYS A 1 228 ? 5.400 10.172 1.280 1.00 91.19 228 CYS A N 1
ATOM 1669 C CA . CYS A 1 228 ? 4.734 11.469 1.205 1.00 91.19 228 CYS A CA 1
ATOM 1670 C C . CYS A 1 228 ? 3.391 11.508 1.955 1.00 91.19 228 CYS A C 1
ATOM 1672 O O . CYS A 1 228 ? 2.783 12.570 2.057 1.00 91.19 228 CYS A O 1
ATOM 1674 N N . ASN A 1 229 ? 2.906 10.369 2.459 1.00 91.12 229 ASN A N 1
ATOM 1675 C CA . ASN A 1 229 ? 1.618 10.259 3.143 1.00 91.12 229 ASN A CA 1
ATOM 1676 C C . ASN A 1 229 ? 1.757 10.190 4.671 1.00 91.12 229 ASN A C 1
ATOM 1678 O O . ASN A 1 229 ? 0.738 10.119 5.357 1.00 91.12 229 ASN A O 1
ATOM 1682 N N . TYR A 1 230 ? 2.981 10.222 5.209 1.00 88.38 230 TYR A N 1
ATOM 1683 C CA . TYR A 1 230 ? 3.243 10.302 6.646 1.00 88.38 230 TYR A CA 1
ATOM 1684 C C . TYR A 1 230 ? 4.604 10.939 6.944 1.00 88.38 230 TYR A C 1
ATOM 1686 O O . TYR A 1 230 ? 5.483 11.013 6.090 1.00 88.38 230 TYR A O 1
ATOM 1694 N N . GLU A 1 231 ? 4.797 11.386 8.183 1.00 82.31 231 GLU A N 1
ATOM 1695 C CA . GLU A 1 231 ? 6.054 11.994 8.616 1.00 82.31 231 GLU A CA 1
ATOM 1696 C C . GLU A 1 231 ? 7.055 10.923 9.068 1.00 82.31 231 GLU A C 1
ATOM 1698 O O . GLU A 1 231 ? 6.927 10.299 10.120 1.00 82.31 231 GLU A O 1
ATOM 1703 N N . SER A 1 232 ? 8.122 10.727 8.294 1.00 70.88 232 SER A N 1
ATOM 1704 C CA . SER A 1 232 ? 9.155 9.726 8.594 1.00 70.88 232 SER A CA 1
ATOM 1705 C C . SER A 1 232 ? 10.164 10.150 9.662 1.00 70.88 232 SER A C 1
ATOM 1707 O O . SER A 1 232 ? 11.179 9.483 9.841 1.00 70.88 232 SER A O 1
ATOM 1709 N N . SER A 1 233 ? 9.948 11.291 10.317 1.00 66.12 233 SER A N 1
ATOM 1710 C CA . SER A 1 233 ? 10.832 11.840 11.356 1.00 66.12 233 SER A CA 1
ATOM 1711 C C . SER A 1 233 ? 10.172 11.895 12.736 1.00 66.12 233 SER A C 1
ATOM 1713 O O . SER A 1 233 ? 10.695 12.534 13.653 1.00 66.12 233 SER A O 1
ATOM 1715 N N . ASP A 1 234 ? 9.030 11.219 12.881 1.00 64.50 234 ASP A N 1
ATOM 1716 C CA . ASP A 1 234 ? 8.259 11.193 14.115 1.00 64.50 234 ASP A CA 1
ATOM 1717 C C . ASP A 1 234 ? 9.080 10.636 15.292 1.00 64.50 234 ASP A C 1
ATOM 1719 O O . ASP A 1 234 ? 9.685 9.562 15.235 1.00 64.50 234 ASP A O 1
ATOM 1723 N N . ASN A 1 235 ? 9.073 11.386 16.398 1.00 73.88 235 ASN A N 1
ATOM 1724 C CA . ASN A 1 235 ? 9.535 10.906 17.698 1.00 73.88 235 ASN A CA 1
ATOM 1725 C C . ASN A 1 235 ? 8.356 10.206 18.380 1.00 73.88 235 ASN A C 1
ATOM 1727 O O . ASN A 1 235 ? 7.548 10.850 19.056 1.00 73.88 235 ASN A O 1
ATOM 1731 N N . GLY A 1 236 ? 8.203 8.913 18.109 1.00 84.75 236 GLY A N 1
ATOM 1732 C CA . GLY A 1 236 ? 7.139 8.085 18.661 1.00 84.75 236 GLY A CA 1
ATOM 1733 C C . GLY A 1 236 ? 6.648 7.049 17.662 1.00 84.75 236 GLY A C 1
ATOM 1734 O O . GLY A 1 236 ? 7.312 6.772 16.662 1.00 84.75 236 GLY A O 1
ATOM 1735 N N . HIS A 1 237 ? 5.482 6.486 17.958 1.00 92.50 237 HIS A N 1
ATOM 1736 C CA . HIS A 1 237 ? 4.773 5.630 17.019 1.00 92.50 237 HIS A CA 1
ATOM 1737 C C . HIS A 1 237 ? 4.372 6.448 15.794 1.00 92.50 237 HIS A C 1
ATOM 1739 O O . HIS A 1 237 ? 3.802 7.534 15.930 1.00 92.50 237 HIS A O 1
ATOM 1745 N N . SER A 1 238 ? 4.652 5.922 14.605 1.00 92.12 238 SER A N 1
ATOM 1746 C CA . SER A 1 238 ? 4.287 6.565 13.350 1.00 92.12 238 SER A CA 1
ATOM 1747 C C . SER A 1 238 ? 2.779 6.759 13.232 1.00 92.12 238 SER A C 1
ATOM 1749 O O . SER A 1 238 ? 1.982 6.031 13.825 1.00 92.12 238 SER A O 1
ATOM 1751 N N . THR A 1 239 ? 2.385 7.754 12.448 1.00 92.38 239 THR A N 1
ATOM 1752 C CA . THR A 1 239 ? 0.985 8.039 12.126 1.00 92.38 239 THR A CA 1
ATOM 1753 C C . THR A 1 239 ? 0.364 6.969 11.225 1.00 92.38 239 THR A C 1
ATOM 1755 O O . THR A 1 239 ? 1.054 6.131 10.641 1.00 92.38 239 THR A O 1
ATOM 1758 N N . LEU A 1 240 ? -0.970 6.963 11.170 1.00 94.75 240 LEU A N 1
ATOM 1759 C CA . LEU A 1 240 ? -1.742 6.036 10.354 1.00 94.75 240 LEU A CA 1
ATOM 1760 C C . LEU A 1 240 ? -1.715 6.553 8.917 1.00 94.75 240 LEU A C 1
ATOM 1762 O O . LEU A 1 240 ? -2.178 7.652 8.632 1.00 94.75 240 LEU A O 1
ATOM 1766 N N . VAL A 1 241 ? -1.166 5.743 8.026 1.00 94.88 241 VAL A N 1
ATOM 1767 C CA . VAL A 1 241 ? -0.945 6.053 6.614 1.00 94.88 241 VAL A CA 1
ATOM 1768 C C . VAL A 1 241 ? -2.178 5.697 5.791 1.00 94.88 241 VAL A C 1
ATOM 1770 O O . VAL A 1 241 ? -2.631 6.456 4.931 1.00 94.88 241 VAL A O 1
ATOM 1773 N N . GLY A 1 242 ? -2.712 4.503 6.034 1.00 96.25 242 GLY A N 1
ATOM 1774 C CA . GLY A 1 242 ? -3.673 3.874 5.147 1.00 96.25 242 GLY A CA 1
ATOM 1775 C C . GLY A 1 242 ? -4.472 2.773 5.818 1.00 96.25 242 GLY A C 1
ATOM 1776 O O . GLY A 1 242 ? -4.281 2.449 6.990 1.00 96.25 242 GLY A O 1
ATOM 1777 N N . VAL A 1 243 ? -5.377 2.197 5.041 1.00 97.81 243 VAL A N 1
ATOM 1778 C CA . VAL A 1 243 ? -6.218 1.076 5.440 1.00 97.81 243 VAL A CA 1
ATOM 1779 C C . VAL A 1 243 ? -6.063 -0.058 4.437 1.00 97.81 243 VAL A C 1
ATOM 1781 O O . VAL A 1 243 ? -6.225 0.135 3.229 1.00 97.81 243 VAL A O 1
ATOM 1784 N N . SER A 1 244 ? -5.718 -1.243 4.931 1.00 97.56 244 SER A N 1
ATOM 1785 C CA . SER A 1 244 ? -5.615 -2.455 4.123 1.00 97.56 244 SER A CA 1
ATOM 1786 C C . SER A 1 244 ? -6.992 -3.025 3.805 1.00 97.56 244 SER A C 1
ATOM 1788 O O . SER A 1 244 ? -7.973 -2.800 4.518 1.00 97.56 244 SER A O 1
ATOM 1790 N N . MET A 1 245 ? -7.092 -3.798 2.723 1.00 97.56 245 MET A N 1
ATOM 1791 C CA . MET A 1 245 ? -8.381 -4.358 2.304 1.00 97.56 245 MET A CA 1
ATOM 1792 C C . MET A 1 245 ? -8.916 -5.457 3.238 1.00 97.56 245 MET A C 1
ATOM 1794 O O . MET A 1 245 ? -10.057 -5.872 3.074 1.00 97.56 245 MET A O 1
ATOM 1798 N N . ASP A 1 246 ? -8.172 -5.903 4.252 1.00 97.81 246 ASP A N 1
ATOM 1799 C CA . ASP A 1 246 ? -8.690 -6.719 5.365 1.00 97.81 246 ASP A CA 1
ATOM 1800 C C . ASP A 1 246 ? -9.252 -5.884 6.540 1.00 97.81 246 ASP A C 1
ATOM 1802 O O . ASP A 1 246 ? -9.781 -6.442 7.516 1.00 97.81 246 ASP A O 1
ATOM 1806 N N . GLY A 1 247 ? -9.167 -4.555 6.423 1.00 98.12 247 GLY A N 1
ATOM 1807 C CA . GLY A 1 247 ? -9.666 -3.549 7.350 1.00 98.12 247 GLY A CA 1
ATOM 1808 C C . GLY A 1 247 ? -8.660 -3.062 8.388 1.00 98.12 247 GLY A C 1
ATOM 1809 O O . GLY A 1 247 ? -9.002 -2.150 9.132 1.00 98.12 247 GLY A O 1
ATOM 1810 N N . TYR A 1 248 ? -7.460 -3.629 8.501 1.00 98.31 248 TYR A N 1
ATOM 1811 C CA . TYR A 1 248 ? -6.495 -3.141 9.490 1.00 98.31 248 TYR A CA 1
ATOM 1812 C C . TYR A 1 248 ? -5.820 -1.831 9.059 1.00 98.31 248 TYR A C 1
ATOM 1814 O O . TYR A 1 248 ? -5.799 -1.448 7.889 1.00 98.31 248 TYR A O 1
ATOM 1822 N N . GLY A 1 249 ? -5.317 -1.088 10.044 1.00 97.50 249 GLY A N 1
ATOM 1823 C CA . GLY A 1 249 ? -4.556 0.130 9.790 1.00 97.50 249 GLY A CA 1
ATOM 1824 C C . GLY A 1 249 ? -3.133 -0.182 9.335 1.00 97.50 249 GLY A C 1
ATOM 1825 O O . GLY A 1 249 ? -2.526 -1.137 9.816 1.00 97.50 249 GLY A O 1
ATOM 1826 N N . ILE A 1 250 ? -2.600 0.650 8.444 1.00 96.62 250 ILE A N 1
ATOM 1827 C CA . ILE A 1 250 ? -1.192 0.654 8.044 1.00 96.62 250 ILE A CA 1
ATOM 1828 C C . ILE A 1 250 ? -0.567 1.920 8.607 1.00 96.62 250 ILE A C 1
ATOM 1830 O O . ILE A 1 250 ? -1.021 3.021 8.298 1.00 96.62 250 ILE A O 1
ATOM 1834 N N . TYR A 1 251 ? 0.461 1.767 9.423 1.00 94.81 251 TYR A N 1
ATOM 1835 C CA . TYR A 1 251 ? 1.189 2.846 10.068 1.00 94.81 251 TYR A CA 1
ATOM 1836 C C . TYR A 1 251 ? 2.554 3.031 9.413 1.00 94.81 251 TYR A C 1
ATOM 1838 O O . TYR A 1 251 ? 3.055 2.140 8.727 1.00 94.81 251 TYR A O 1
ATOM 1846 N N . GLY A 1 252 ? 3.158 4.201 9.614 1.00 92.12 252 GLY A N 1
ATOM 1847 C CA . GLY A 1 252 ? 4.535 4.442 9.183 1.00 92.12 252 GLY A CA 1
ATOM 1848 C C . GLY A 1 252 ? 5.536 3.497 9.873 1.00 92.12 252 GLY A C 1
ATOM 1849 O O . GLY A 1 252 ? 5.179 2.644 10.679 1.00 92.12 252 GLY A O 1
ATOM 1850 N N . LYS A 1 253 ? 6.822 3.654 9.576 1.00 88.44 253 LYS A N 1
ATOM 1851 C CA . LYS A 1 253 ? 7.874 2.666 9.893 1.00 88.44 253 LYS A CA 1
ATOM 1852 C C . LYS A 1 253 ? 8.121 2.390 11.375 1.00 88.44 253 LYS A C 1
ATOM 1854 O O . LYS A 1 253 ? 8.694 1.356 11.707 1.00 88.44 253 LYS A O 1
ATOM 1859 N N . PHE A 1 254 ? 7.803 3.337 12.251 1.00 89.50 254 PHE A N 1
ATOM 1860 C CA . PHE A 1 254 ? 8.300 3.332 13.623 1.00 89.50 254 PHE A CA 1
ATOM 1861 C C . PHE A 1 254 ? 7.217 2.981 14.636 1.00 89.50 254 PHE A C 1
ATOM 1863 O O . PHE A 1 254 ? 6.116 3.524 14.594 1.00 89.50 254 PHE A O 1
ATOM 1870 N N . GLU A 1 255 ? 7.584 2.121 15.584 1.00 89.25 255 GLU A N 1
ATOM 1871 C CA . GLU A 1 255 ? 6.812 1.817 16.794 1.00 89.25 255 GLU A CA 1
ATOM 1872 C C . GLU A 1 255 ? 7.057 2.883 17.867 1.00 89.25 255 GLU A C 1
ATOM 1874 O O . GLU A 1 255 ? 6.156 3.326 18.575 1.00 89.25 255 GLU A O 1
ATOM 1879 N N . THR A 1 256 ? 8.310 3.321 18.005 1.00 87.19 256 THR A N 1
ATOM 1880 C CA . THR A 1 256 ? 8.707 4.319 19.000 1.00 87.19 256 THR A CA 1
ATOM 1881 C C . THR A 1 256 ? 10.020 4.974 18.606 1.00 87.19 256 THR A C 1
ATOM 1883 O O . THR A 1 256 ? 10.945 4.273 18.236 1.00 87.19 256 THR A O 1
ATOM 1886 N N . ASP A 1 257 ? 10.143 6.298 18.730 1.00 84.50 257 ASP A N 1
ATOM 1887 C CA . ASP A 1 257 ? 11.407 7.055 18.649 1.00 84.50 257 ASP A CA 1
ATOM 1888 C C . ASP A 1 257 ? 12.433 6.526 17.619 1.00 84.50 257 ASP A C 1
ATOM 1890 O O . ASP A 1 257 ? 13.560 6.173 17.971 1.00 84.50 257 ASP A O 1
ATOM 1894 N N . GLN A 1 258 ? 12.040 6.476 16.338 1.00 84.00 258 GLN A N 1
ATOM 1895 C CA . GLN A 1 258 ? 12.871 5.985 15.221 1.00 84.00 258 GLN A CA 1
ATOM 1896 C C . GLN A 1 258 ? 13.308 4.509 15.335 1.00 84.00 258 GLN A C 1
ATOM 1898 O O . GLN A 1 258 ? 14.262 4.077 14.689 1.00 84.00 258 GLN A O 1
ATOM 1903 N N . GLN A 1 259 ? 12.605 3.719 16.143 1.00 86.31 259 GLN A N 1
ATOM 1904 C CA . GLN A 1 259 ? 12.753 2.272 16.254 1.00 86.31 259 GLN A CA 1
ATOM 1905 C C . GLN A 1 259 ? 11.595 1.595 15.535 1.00 86.31 259 GLN A C 1
ATOM 1907 O O . GLN A 1 259 ? 10.423 1.901 15.776 1.00 86.31 259 GLN A O 1
ATOM 1912 N N . ARG A 1 260 ? 11.939 0.676 14.635 1.00 87.44 260 ARG A N 1
ATOM 1913 C CA . ARG A 1 260 ? 10.972 -0.198 13.969 1.00 87.44 260 ARG A CA 1
ATOM 1914 C C . ARG A 1 260 ? 10.502 -1.286 14.953 1.00 87.44 260 ARG A C 1
ATOM 1916 O O . ARG A 1 260 ? 11.253 -1.607 15.879 1.00 87.44 260 ARG A O 1
ATOM 1923 N N . PRO A 1 261 ? 9.297 -1.853 14.784 1.00 88.88 261 PRO A N 1
ATOM 1924 C CA . PRO A 1 261 ? 8.847 -2.950 15.634 1.00 88.88 261 PRO A CA 1
ATOM 1925 C C . PRO A 1 261 ? 9.728 -4.203 15.478 1.00 88.88 261 PRO A C 1
ATOM 1927 O O . PRO A 1 261 ? 10.175 -4.536 14.379 1.00 88.88 261 PRO A O 1
ATOM 1930 N N . CYS A 1 262 ? 9.959 -4.910 16.588 1.00 88.12 262 CYS A N 1
ATOM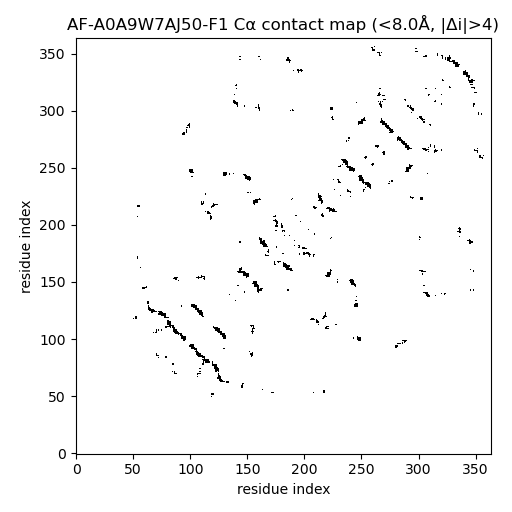 1931 C CA . CYS A 1 262 ? 10.811 -6.110 16.661 1.00 88.12 262 CYS A CA 1
ATOM 1932 C C . CYS A 1 262 ? 10.021 -7.427 16.653 1.00 88.12 262 CYS A C 1
ATOM 1934 O O . CYS A 1 262 ? 10.527 -8.490 17.007 1.00 88.12 262 CYS A O 1
ATOM 1936 N N . ASP A 1 263 ? 8.747 -7.377 16.309 1.00 90.75 263 ASP A N 1
ATOM 1937 C CA . ASP A 1 263 ? 7.827 -8.508 16.391 1.00 90.75 263 ASP A CA 1
ATOM 1938 C C . ASP A 1 263 ? 6.843 -8.532 15.219 1.00 90.75 263 ASP A C 1
ATOM 1940 O O . ASP A 1 263 ? 5.797 -9.174 15.302 1.00 90.75 263 ASP A O 1
ATOM 1944 N N . LEU A 1 264 ? 7.204 -7.867 14.114 1.00 91.62 264 LEU A N 1
ATOM 1945 C CA . LEU A 1 264 ? 6.467 -7.973 12.862 1.00 91.62 264 LEU A CA 1
ATOM 1946 C C . LEU A 1 264 ? 6.463 -9.418 12.361 1.00 91.62 264 LEU A C 1
ATOM 1948 O O . LEU A 1 264 ? 7.502 -10.083 12.315 1.00 91.62 264 LEU A O 1
ATOM 1952 N N . ASP A 1 265 ? 5.283 -9.867 11.954 1.00 93.12 265 ASP A N 1
ATOM 1953 C CA . ASP A 1 265 ? 5.094 -11.068 11.161 1.00 93.12 265 ASP A CA 1
ATOM 1954 C C . ASP A 1 265 ? 5.474 -10.839 9.688 1.00 93.12 265 ASP A C 1
ATOM 1956 O O . ASP A 1 265 ? 5.768 -9.720 9.263 1.00 93.12 265 ASP A O 1
ATOM 1960 N N . VAL A 1 266 ? 5.461 -11.903 8.882 1.00 91.31 266 VAL A N 1
ATOM 1961 C CA . VAL A 1 266 ? 5.831 -11.834 7.455 1.00 91.31 266 VAL A CA 1
ATOM 1962 C C . VAL A 1 266 ? 4.851 -11.001 6.615 1.00 91.31 266 VAL A C 1
ATOM 1964 O O . VAL A 1 266 ? 5.207 -10.539 5.533 1.00 91.31 266 VAL A O 1
ATOM 1967 N N . CYS A 1 267 ? 3.640 -10.734 7.111 1.00 92.25 267 CYS A N 1
ATOM 1968 C CA . CYS A 1 267 ? 2.718 -9.792 6.476 1.00 92.25 267 CYS A CA 1
ATOM 1969 C C . CYS A 1 267 ? 3.025 -8.322 6.838 1.00 92.25 267 CYS A C 1
ATOM 1971 O O . CYS A 1 267 ? 2.328 -7.434 6.348 1.00 92.25 267 CYS A O 1
ATOM 1973 N N . HIS A 1 268 ? 4.051 -8.067 7.663 1.00 91.00 268 HIS A N 1
ATOM 1974 C CA . HIS A 1 268 ? 4.410 -6.782 8.281 1.00 91.00 268 HIS A CA 1
ATOM 1975 C C . HIS A 1 268 ? 3.429 -6.266 9.323 1.00 91.00 268 HIS A C 1
ATOM 1977 O O . HIS A 1 268 ? 3.363 -5.058 9.567 1.00 91.00 268 HIS A O 1
ATOM 1983 N N . GLY A 1 269 ? 2.657 -7.161 9.931 1.00 93.88 269 GLY A N 1
ATOM 1984 C CA . GLY A 1 269 ? 1.760 -6.811 11.015 1.00 93.88 269 GLY A CA 1
ATOM 1985 C C . GLY A 1 269 ? 2.215 -7.355 12.356 1.00 93.88 269 GLY A C 1
ATOM 1986 O O . GLY A 1 269 ? 3.000 -8.294 12.449 1.00 93.88 269 GLY A O 1
ATOM 1987 N N . HIS A 1 270 ? 1.704 -6.758 13.420 1.00 95.56 270 HIS A N 1
ATOM 1988 C CA . HIS A 1 270 ? 1.854 -7.260 14.782 1.00 95.56 270 HIS A CA 1
ATOM 1989 C C . HIS A 1 270 ? 0.667 -6.809 15.636 1.00 95.56 270 HIS A C 1
ATOM 1991 O O . HIS A 1 270 ? -0.177 -6.043 15.170 1.00 95.56 270 HIS A O 1
ATOM 1997 N N . VAL A 1 271 ? 0.588 -7.265 16.887 1.00 97.50 271 VAL A N 1
ATOM 1998 C CA . VAL A 1 271 ? -0.358 -6.722 17.872 1.00 97.50 271 VAL A CA 1
ATOM 1999 C C . VAL A 1 271 ? 0.394 -5.759 18.782 1.00 97.50 271 VAL A C 1
ATOM 2001 O O . VAL A 1 271 ? 1.259 -6.186 19.538 1.00 97.50 271 VAL A O 1
ATOM 2004 N N . GLY A 1 272 ? 0.025 -4.481 18.739 1.00 96.19 272 GLY A N 1
ATOM 2005 C CA . GLY A 1 272 ? 0.703 -3.417 19.479 1.00 96.19 272 GLY A CA 1
ATOM 2006 C C . GLY A 1 272 ? -0.216 -2.234 19.777 1.00 96.19 272 GLY A C 1
ATOM 2007 O O . GLY A 1 272 ? -1.375 -2.204 19.349 1.00 96.19 272 GLY A O 1
ATOM 2008 N N . PHE A 1 273 ? 0.278 -1.268 20.557 1.00 96.56 273 PHE A N 1
ATOM 2009 C CA . PHE A 1 273 ? -0.491 -0.079 20.931 1.00 96.56 273 PHE A CA 1
ATOM 2010 C C . PHE A 1 273 ? -0.426 0.992 19.848 1.00 96.56 273 PHE A C 1
ATOM 2012 O O . PHE A 1 273 ? 0.598 1.637 19.672 1.00 96.56 273 PHE A O 1
ATOM 2019 N N . VAL A 1 274 ? -1.571 1.311 19.251 1.00 95.69 274 VAL A N 1
ATOM 2020 C CA . VAL A 1 274 ? -1.649 2.413 18.286 1.00 95.69 274 VAL A CA 1
ATOM 2021 C C . VAL A 1 274 ? -1.932 3.763 18.969 1.00 95.69 274 VAL A C 1
ATOM 2023 O O . VAL A 1 274 ? -2.620 3.809 20.005 1.00 95.69 274 VAL A O 1
ATOM 2026 N N . PRO A 1 275 ? -1.438 4.892 18.422 1.00 94.06 275 PRO A N 1
ATOM 2027 C CA . PRO A 1 275 ? -1.675 6.227 18.969 1.00 94.06 275 PRO A CA 1
ATOM 2028 C C . PRO A 1 275 ? -3.084 6.761 18.658 1.00 94.06 275 PRO A C 1
ATOM 2030 O O . PRO A 1 275 ? -3.764 6.307 17.739 1.00 94.06 275 PRO A O 1
ATOM 2033 N N . VAL A 1 276 ? -3.515 7.775 19.419 1.00 95.50 276 VAL A N 1
ATOM 2034 C CA . VAL A 1 276 ? -4.778 8.499 19.177 1.00 95.50 276 VAL A CA 1
ATOM 2035 C C . VAL A 1 276 ? -4.700 9.270 17.864 1.00 95.50 276 VAL A C 1
ATOM 2037 O O . VAL A 1 276 ? -3.819 10.108 17.695 1.00 95.50 276 VAL A O 1
ATOM 2040 N N . GLN A 1 277 ? -5.663 9.033 16.977 1.00 93.25 277 GLN A N 1
ATOM 2041 C CA . GLN A 1 277 ? -5.829 9.724 15.699 1.00 93.25 277 GLN A CA 1
ATOM 2042 C C . GLN A 1 277 ? -7.318 9.986 15.474 1.00 93.25 277 GLN A C 1
ATOM 2044 O O . GLN A 1 277 ? -8.010 9.249 14.771 1.00 93.25 277 GLN A O 1
ATOM 2049 N N . GLU A 1 278 ? -7.828 11.024 16.143 1.00 93.94 278 GLU A N 1
ATOM 2050 C CA . GLU A 1 278 ? -9.263 11.333 16.185 1.00 93.94 278 GLU A CA 1
ATOM 2051 C C . GLU A 1 278 ? -9.861 11.575 14.793 1.00 93.94 278 GLU A C 1
ATOM 2053 O O . GLU A 1 278 ? -11.003 11.184 14.560 1.00 93.94 278 GLU A O 1
ATOM 2058 N N . GLU A 1 279 ? -9.084 12.136 13.856 1.00 92.94 279 GLU A N 1
ATOM 2059 C CA . GLU A 1 279 ? -9.498 12.326 12.456 1.00 92.94 279 GLU A CA 1
ATOM 2060 C C . GLU A 1 279 ? -9.912 11.009 11.782 1.00 92.94 279 GLU A C 1
ATOM 2062 O O . GLU A 1 279 ? -10.815 10.994 10.948 1.00 92.94 279 GLU A O 1
ATOM 2067 N N . HIS A 1 280 ? -9.287 9.898 12.168 1.00 93.88 280 HIS A N 1
ATOM 2068 C CA . HIS A 1 280 ? -9.538 8.572 11.604 1.00 93.88 280 HIS A CA 1
ATOM 2069 C C . HIS A 1 280 ? -10.384 7.693 12.537 1.00 93.88 280 HIS A C 1
ATOM 2071 O O . HIS A 1 280 ? -10.486 6.487 12.343 1.00 93.88 280 HIS A O 1
ATOM 2077 N N . GLY A 1 281 ? -10.995 8.276 13.575 1.00 93.56 281 GLY A N 1
ATOM 2078 C CA . GLY A 1 281 ? -11.848 7.551 14.519 1.00 93.56 281 GLY A CA 1
ATOM 2079 C C . GLY A 1 281 ? -11.097 6.773 15.606 1.00 93.56 281 GLY A C 1
ATOM 2080 O O . GLY A 1 281 ? -11.735 6.130 16.443 1.00 93.56 281 GLY A O 1
ATOM 2081 N N . VAL A 1 282 ? -9.764 6.862 15.673 1.00 95.50 282 VAL A N 1
ATOM 2082 C CA . VAL A 1 282 ? -8.967 6.248 16.748 1.00 95.50 282 VAL A CA 1
ATOM 2083 C C . VAL A 1 282 ? -8.979 7.172 17.969 1.00 95.50 282 VAL A C 1
ATOM 2085 O O . VAL A 1 282 ? -8.063 7.957 18.195 1.00 95.50 282 VAL A O 1
ATOM 2088 N N . THR A 1 283 ? -10.050 7.126 18.765 1.00 96.56 283 THR A N 1
ATOM 2089 C CA . THR A 1 283 ? -10.292 8.108 19.846 1.00 96.56 283 THR A CA 1
ATOM 2090 C C . THR A 1 283 ? -9.533 7.842 21.151 1.00 96.56 283 THR A C 1
ATOM 2092 O O . THR A 1 283 ? -9.663 8.597 22.113 1.00 96.56 283 THR A O 1
ATOM 2095 N N . LYS A 1 284 ? -8.819 6.722 21.259 1.00 96.31 284 LYS A N 1
ATOM 2096 C CA . LYS A 1 284 ? -7.975 6.366 22.410 1.00 96.31 284 LYS A CA 1
ATOM 2097 C C . LYS A 1 284 ? -6.894 5.393 21.942 1.00 96.31 284 LYS A C 1
ATOM 2099 O O . LYS A 1 284 ? -7.127 4.663 20.984 1.00 96.31 284 LYS A O 1
ATOM 2104 N N . SER A 1 285 ? -5.765 5.348 22.645 1.00 96.31 285 SER A N 1
ATOM 2105 C CA . SER A 1 285 ? -4.765 4.310 22.395 1.00 96.31 285 SER A CA 1
ATOM 2106 C C . SER A 1 285 ? -5.337 2.935 22.751 1.00 96.31 285 SER A C 1
ATOM 2108 O O . SER A 1 285 ? -5.978 2.774 23.798 1.00 96.31 285 SER A O 1
ATOM 2110 N N . VAL A 1 286 ? -5.158 1.977 21.846 1.00 96.56 286 VAL A N 1
ATOM 2111 C CA . VAL A 1 286 ? -5.664 0.605 21.946 1.00 96.56 286 VAL A CA 1
ATOM 2112 C C . VAL A 1 286 ? -4.611 -0.366 21.441 1.00 96.56 286 VAL A C 1
ATOM 2114 O O . VAL A 1 286 ? -3.869 -0.044 20.522 1.00 96.56 286 VAL A O 1
ATOM 2117 N N . GLU A 1 287 ? -4.557 -1.540 22.057 1.00 97.62 287 GLU A N 1
ATOM 2118 C CA . GLU A 1 287 ? -3.709 -2.644 21.617 1.00 97.62 287 GLU A CA 1
ATOM 2119 C C . GLU A 1 287 ? -4.482 -3.476 20.592 1.00 97.62 287 GLU A C 1
ATOM 2121 O O . GLU A 1 287 ? -5.516 -4.065 20.921 1.00 97.62 287 GLU A O 1
ATOM 2126 N N . VAL A 1 288 ? -4.031 -3.458 19.341 1.00 97.75 288 VAL A N 1
ATOM 2127 C CA . VAL A 1 288 ? -4.720 -4.074 18.203 1.00 97.75 288 VAL A CA 1
ATOM 2128 C C . VAL A 1 288 ? -3.717 -4.548 17.161 1.00 97.75 288 VAL A C 1
ATOM 2130 O O . VAL A 1 288 ? -2.574 -4.090 17.127 1.00 97.75 288 VAL A O 1
ATOM 2133 N N . TYR A 1 289 ? -4.159 -5.449 16.285 1.00 98.19 289 TYR A N 1
ATOM 2134 C CA . TYR A 1 289 ? -3.354 -5.817 15.129 1.00 98.19 289 TYR A CA 1
ATOM 2135 C C . TYR A 1 289 ? -3.317 -4.679 14.107 1.00 98.19 289 TYR A C 1
ATOM 2137 O O . TYR A 1 289 ? -4.352 -4.065 13.836 1.00 98.19 289 TYR A O 1
ATOM 2145 N N . HIS A 1 290 ? -2.139 -4.384 13.574 1.00 97.69 290 HIS A N 1
ATOM 2146 C CA . HIS A 1 290 ? -1.923 -3.364 12.553 1.00 97.69 290 HIS A CA 1
ATOM 2147 C C . HIS A 1 290 ? -0.604 -3.610 11.818 1.00 97.69 290 HIS A C 1
ATOM 2149 O O . HIS A 1 290 ? 0.240 -4.367 12.295 1.00 97.69 290 HIS A O 1
ATOM 2155 N N . TYR A 1 291 ? -0.455 -2.981 10.654 1.00 95.88 291 TYR A N 1
ATOM 2156 C CA . TYR A 1 291 ? 0.716 -3.106 9.792 1.00 95.88 291 TYR A CA 1
ATOM 2157 C C . TYR A 1 291 ? 1.657 -1.914 9.934 1.00 95.88 291 TYR A C 1
ATOM 2159 O O . TYR A 1 291 ? 1.205 -0.801 10.205 1.00 95.88 291 TYR A O 1
ATOM 2167 N N . HIS A 1 292 ? 2.937 -2.131 9.643 1.00 92.94 292 HIS A N 1
ATOM 2168 C CA . HIS A 1 292 ? 3.928 -1.072 9.467 1.00 92.94 292 HIS A CA 1
ATOM 2169 C C . HIS A 1 292 ? 4.504 -1.093 8.054 1.00 92.94 292 HIS A C 1
ATOM 2171 O O . HIS A 1 292 ? 4.972 -2.134 7.590 1.00 92.94 292 HIS A O 1
ATOM 2177 N N . VAL A 1 293 ? 4.545 0.070 7.400 1.00 89.31 293 VAL A N 1
ATOM 2178 C CA . VAL A 1 293 ? 5.280 0.225 6.137 1.00 89.31 293 VAL A CA 1
ATOM 2179 C C . VAL A 1 293 ? 6.764 -0.069 6.353 1.00 89.31 293 VAL A C 1
ATOM 2181 O O . VAL A 1 293 ? 7.334 0.275 7.392 1.00 89.31 293 VAL A O 1
ATOM 2184 N N . GLN A 1 294 ? 7.397 -0.673 5.353 1.00 81.38 294 GLN A N 1
ATOM 2185 C CA . GLN A 1 294 ? 8.832 -0.922 5.335 1.00 81.38 294 GLN A CA 1
ATOM 2186 C C . GLN A 1 294 ? 9.476 -0.184 4.161 1.00 81.38 294 GLN A C 1
ATOM 2188 O O . GLN A 1 294 ? 8.899 -0.078 3.078 1.00 81.38 294 GLN A O 1
ATOM 2193 N N . AS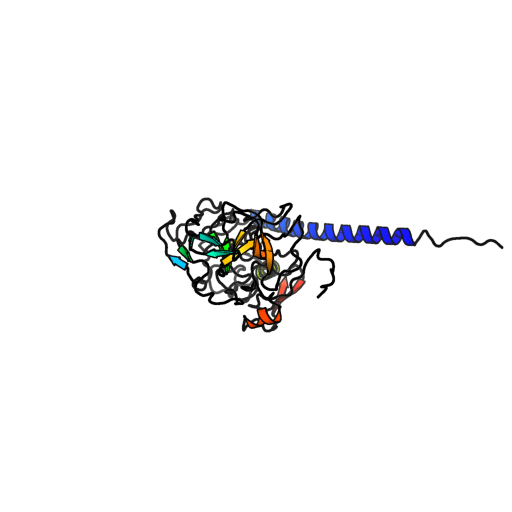P A 1 295 ? 10.693 0.319 4.364 1.00 76.19 295 ASP A N 1
ATOM 2194 C CA . ASP A 1 295 ? 11.484 0.902 3.282 1.00 76.19 295 ASP A CA 1
ATOM 2195 C C . ASP A 1 295 ? 12.557 -0.042 2.762 1.00 76.19 295 ASP A C 1
ATOM 2197 O O . ASP A 1 295 ? 12.901 -1.071 3.343 1.00 76.19 295 ASP A O 1
ATOM 2201 N N . SER A 1 296 ? 13.109 0.380 1.637 1.00 65.06 296 SER A N 1
ATOM 2202 C CA . SER A 1 296 ? 14.118 -0.349 0.907 1.00 65.06 296 SER A CA 1
ATOM 2203 C C . SER A 1 296 ? 15.536 -0.107 1.414 1.00 65.06 296 SER A C 1
ATOM 2205 O O . SER A 1 296 ? 16.489 -0.551 0.779 1.00 65.06 296 SER A O 1
ATOM 2207 N N . ASP A 1 297 ? 15.698 0.684 2.478 1.00 65.25 297 ASP A N 1
ATOM 2208 C CA . ASP A 1 297 ? 17.006 0.846 3.112 1.00 65.25 297 ASP A CA 1
ATOM 2209 C C . ASP A 1 297 ? 17.317 -0.382 3.978 1.00 65.25 297 ASP A C 1
ATOM 2211 O O . ASP A 1 297 ? 18.481 -0.776 4.091 1.00 65.25 297 ASP A O 1
ATOM 2215 N N . VAL A 1 298 ? 16.268 -1.004 4.530 1.00 58.66 298 VAL A N 1
ATOM 2216 C CA . VAL A 1 298 ? 16.336 -2.240 5.324 1.00 58.66 298 VAL A CA 1
ATOM 2217 C C . VAL A 1 298 ? 16.122 -3.479 4.473 1.00 58.66 298 VAL A C 1
ATOM 2219 O O . VAL A 1 298 ? 16.840 -4.471 4.608 1.00 58.66 298 VAL A O 1
ATOM 2222 N N . TYR A 1 299 ? 15.110 -3.429 3.612 1.00 60.59 299 TYR A N 1
ATOM 2223 C CA . TYR A 1 299 ? 14.709 -4.566 2.806 1.00 60.59 299 TYR A CA 1
ATOM 2224 C C . TYR A 1 299 ? 15.255 -4.413 1.391 1.00 60.59 299 TYR A C 1
ATOM 222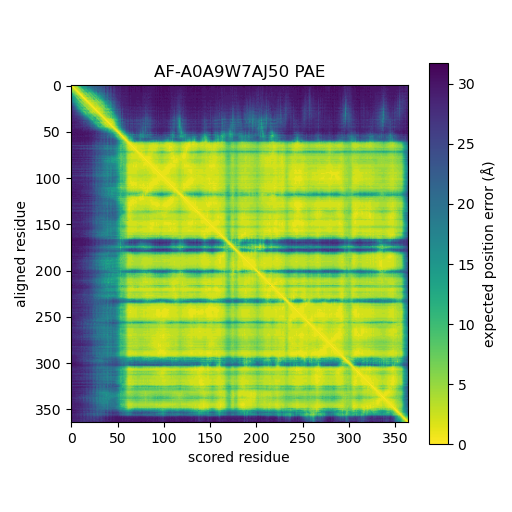6 O O . TYR A 1 299 ? 15.223 -3.312 0.843 1.00 60.59 299 TYR A O 1
ATOM 2234 N N . PRO A 1 300 ? 15.717 -5.501 0.751 1.00 54.41 300 PRO A N 1
ATOM 2235 C CA . PRO A 1 300 ? 16.108 -5.447 -0.657 1.00 54.41 300 PRO A CA 1
ATOM 2236 C C . PRO A 1 300 ? 14.965 -4.943 -1.559 1.00 54.41 300 PRO A C 1
ATOM 2238 O O . PRO A 1 300 ? 15.227 -4.426 -2.639 1.00 54.41 300 PRO A O 1
ATOM 2241 N N . TYR A 1 301 ? 13.720 -5.004 -1.073 1.00 59.97 301 TYR A N 1
ATOM 2242 C CA . TYR A 1 301 ? 12.504 -4.603 -1.768 1.00 59.97 301 TYR A CA 1
ATOM 2243 C C . TYR A 1 301 ? 11.658 -3.677 -0.869 1.00 59.97 301 TYR A C 1
ATOM 2245 O O . TYR A 1 301 ? 11.468 -3.960 0.310 1.00 59.97 301 TYR A O 1
ATOM 2253 N N . THR A 1 302 ? 11.136 -2.564 -1.396 1.00 52.81 302 THR A N 1
ATOM 2254 C CA . THR A 1 302 ? 10.283 -1.605 -0.648 1.00 52.81 302 THR A CA 1
ATOM 2255 C C . THR A 1 302 ? 8.850 -2.117 -0.548 1.00 52.81 302 THR A C 1
ATOM 2257 O O . THR A 1 302 ? 8.243 -2.354 -1.591 1.00 52.81 302 THR A O 1
ATOM 2260 N N . TRP A 1 303 ? 8.303 -2.305 0.655 1.00 64.75 303 TRP A N 1
ATOM 2261 C CA . TRP A 1 303 ? 7.053 -3.055 0.828 1.00 64.75 303 TRP A CA 1
ATOM 2262 C C . TRP A 1 303 ? 6.045 -2.372 1.746 1.00 64.75 303 TRP A C 1
ATOM 2264 O O . TRP A 1 303 ? 6.375 -1.845 2.808 1.00 64.75 303 TRP A O 1
ATOM 2274 N N . THR A 1 304 ? 4.777 -2.482 1.357 1.00 65.75 304 THR A N 1
ATOM 2275 C CA . THR A 1 304 ? 3.630 -2.181 2.214 1.00 65.75 304 THR A CA 1
ATOM 2276 C C . THR A 1 304 ? 3.101 -3.456 2.880 1.00 65.75 304 THR A C 1
ATOM 2278 O O . THR A 1 304 ? 3.254 -3.575 4.091 1.00 65.75 304 THR A O 1
ATOM 2281 N N . LEU A 1 305 ? 2.541 -4.440 2.157 1.00 86.88 305 LEU A N 1
ATOM 2282 C CA . LEU A 1 305 ? 2.077 -5.707 2.764 1.00 86.88 305 LEU A CA 1
ATOM 2283 C C . LEU A 1 305 ? 2.292 -6.926 1.859 1.00 86.88 305 LEU A C 1
ATOM 2285 O O . LEU A 1 305 ? 1.893 -6.920 0.693 1.00 86.88 305 LEU A O 1
ATOM 2289 N N . GLY A 1 306 ? 2.830 -7.998 2.445 1.00 86.38 306 GLY A N 1
ATOM 2290 C CA . GLY A 1 306 ? 3.028 -9.280 1.767 1.00 86.38 306 GLY A CA 1
ATOM 2291 C C . GLY A 1 306 ? 1.809 -10.205 1.781 1.00 86.38 306 GLY A C 1
ATOM 2292 O O . GLY A 1 306 ? 1.641 -11.047 0.910 1.00 86.38 306 GLY A O 1
ATOM 2293 N N . CYS A 1 307 ? 0.928 -10.047 2.765 1.00 94.19 307 CYS A N 1
ATOM 2294 C CA . CYS A 1 307 ? -0.308 -10.804 2.947 1.00 94.19 307 CYS A CA 1
ATOM 2295 C C . CYS A 1 307 ? -1.242 -10.038 3.893 1.00 94.19 307 CYS A C 1
ATOM 2297 O O . CYS A 1 307 ? -0.859 -9.021 4.466 1.00 94.19 307 CYS A O 1
ATOM 2299 N N . TYR A 1 308 ? -2.471 -10.521 4.063 1.00 96.62 308 TYR A N 1
ATOM 2300 C CA . TYR A 1 308 ? -3.330 -10.122 5.175 1.00 96.62 308 TYR A CA 1
ATOM 2301 C C . TYR A 1 308 ? -3.131 -11.110 6.329 1.00 96.62 308 TYR A C 1
ATOM 2303 O O . TYR A 1 308 ? -3.402 -12.301 6.152 1.00 96.62 308 TYR A O 1
ATOM 2311 N N . GLY A 1 309 ? -2.644 -10.646 7.480 1.00 95.50 309 GLY A N 1
ATOM 2312 C CA . GLY A 1 309 ? -2.268 -11.483 8.623 1.00 95.50 309 GLY A CA 1
ATOM 2313 C C . GLY A 1 309 ? -3.377 -11.727 9.653 1.00 95.50 309 GLY A C 1
ATOM 2314 O O . GLY A 1 309 ? -4.554 -11.425 9.433 1.00 95.50 309 GLY A O 1
ATOM 2315 N N . ASP A 1 310 ? -3.019 -12.337 10.787 1.00 93.56 310 ASP A N 1
ATOM 2316 C CA . ASP A 1 310 ? -3.967 -12.767 11.827 1.00 93.56 310 ASP A CA 1
ATOM 2317 C C . ASP A 1 310 ? -3.589 -12.199 13.212 1.00 93.56 310 ASP A C 1
ATOM 2319 O O . ASP A 1 310 ? -2.498 -12.476 13.713 1.00 93.56 310 ASP A O 1
ATOM 2323 N N . PRO A 1 311 ? -4.503 -11.487 13.908 1.00 94.31 311 PRO A N 1
ATOM 2324 C CA . PRO A 1 311 ? -4.255 -10.958 15.256 1.00 94.31 311 PRO A CA 1
ATOM 2325 C C . PRO A 1 311 ? -3.949 -12.027 16.320 1.00 94.31 311 PRO A C 1
ATOM 2327 O O . PRO A 1 311 ? -3.547 -11.692 17.431 1.00 94.31 311 PRO A O 1
ATOM 2330 N N . LYS A 1 312 ? -4.226 -13.307 16.055 1.00 94.38 312 LYS A N 1
ATOM 2331 C CA . LYS A 1 312 ? -4.061 -14.405 17.020 1.00 94.38 312 LYS A CA 1
ATOM 2332 C C . LYS A 1 312 ? -2.777 -15.186 16.819 1.00 94.38 312 LYS A C 1
ATOM 2334 O O . LYS A 1 312 ? -2.358 -15.895 17.735 1.00 94.38 312 LYS A O 1
ATOM 2339 N N . THR A 1 313 ? -2.220 -15.182 15.617 1.00 93.31 313 THR A N 1
ATOM 2340 C CA . THR A 1 313 ? -1.086 -16.034 15.266 1.00 93.31 313 THR A CA 1
ATOM 2341 C C . THR A 1 313 ? -0.227 -15.291 14.255 1.00 93.31 313 THR A C 1
ATOM 2343 O O . THR A 1 313 ? -0.666 -15.146 13.117 1.00 93.31 313 THR A O 1
ATOM 2346 N N . PRO A 1 314 ? 0.973 -14.829 14.661 1.00 93.88 314 PRO A N 1
ATOM 2347 C CA . PRO A 1 314 ? 1.933 -14.237 13.742 1.00 93.88 314 PRO A CA 1
ATOM 2348 C C . PRO A 1 314 ? 2.191 -15.169 12.560 1.00 93.88 314 PRO A C 1
ATOM 2350 O O . PRO A 1 314 ? 2.394 -16.372 12.742 1.00 93.88 314 PRO A O 1
ATOM 2353 N N . ILE A 1 315 ? 2.157 -14.606 11.359 1.00 94.88 315 ILE A N 1
ATOM 2354 C CA . ILE A 1 315 ? 2.385 -15.335 10.115 1.00 94.88 315 ILE A CA 1
ATOM 2355 C C . ILE A 1 315 ? 3.884 -15.541 9.903 1.00 94.88 315 ILE A C 1
ATOM 2357 O O . ILE A 1 315 ? 4.658 -14.585 9.866 1.00 94.88 315 ILE A O 1
ATOM 2361 N N . ASP A 1 316 ? 4.295 -16.799 9.764 1.00 93.19 316 ASP A N 1
ATOM 2362 C CA . ASP A 1 316 ? 5.662 -17.158 9.398 1.00 93.19 316 ASP A CA 1
ATOM 2363 C C . ASP A 1 316 ? 5.844 -17.239 7.875 1.00 93.19 316 ASP A C 1
ATOM 2365 O O . ASP A 1 316 ? 4.892 -17.145 7.093 1.00 93.19 316 ASP A O 1
ATOM 2369 N N . LEU A 1 317 ? 7.100 -17.395 7.448 1.00 91.19 317 LEU A N 1
ATOM 2370 C CA . LEU A 1 317 ? 7.450 -17.398 6.032 1.00 91.19 317 LEU A CA 1
ATOM 2371 C C . LEU A 1 317 ? 6.762 -18.547 5.291 1.00 91.19 317 LEU A C 1
ATOM 2373 O O . LEU A 1 317 ? 6.169 -18.317 4.245 1.00 91.19 317 LEU A O 1
ATOM 2377 N N . GLU A 1 318 ? 6.783 -19.761 5.845 1.00 93.62 318 GLU A N 1
ATOM 2378 C CA . GLU A 1 318 ? 6.154 -20.936 5.226 1.00 93.62 318 GLU A CA 1
ATOM 2379 C C . GLU A 1 318 ? 4.646 -20.727 5.026 1.00 93.62 318 GLU A C 1
ATOM 2381 O O . GLU A 1 318 ? 4.119 -20.991 3.943 1.00 93.62 318 GLU A O 1
ATOM 2386 N N . THR A 1 319 ? 3.962 -20.183 6.037 1.00 95.12 319 THR A N 1
ATOM 2387 C CA . THR A 1 319 ? 2.538 -19.857 5.951 1.00 95.12 319 THR A CA 1
ATOM 2388 C C . THR A 1 319 ? 2.288 -18.816 4.869 1.00 95.12 319 THR A C 1
ATOM 2390 O O . THR A 1 319 ? 1.388 -19.022 4.059 1.00 95.12 319 THR A O 1
ATOM 2393 N N . CYS A 1 320 ? 3.085 -17.744 4.802 1.00 94.25 320 CYS A N 1
ATOM 2394 C CA . CYS A 1 320 ? 2.946 -16.733 3.753 1.00 94.25 320 CYS A CA 1
ATOM 2395 C C . CYS A 1 320 ? 3.124 -17.341 2.357 1.00 94.25 320 CYS A C 1
ATOM 2397 O O . CYS A 1 320 ? 2.242 -17.183 1.517 1.00 94.25 320 CYS A O 1
ATOM 2399 N N . LYS A 1 321 ? 4.213 -18.088 2.115 1.00 93.56 321 LYS A N 1
ATOM 2400 C CA . LYS A 1 321 ? 4.490 -18.693 0.799 1.00 93.56 321 LYS A CA 1
ATOM 2401 C C . LYS A 1 321 ? 3.356 -19.616 0.358 1.00 93.56 321 LYS A C 1
ATOM 2403 O O . LYS A 1 321 ? 2.968 -19.602 -0.799 1.00 93.56 321 LYS A O 1
ATOM 2408 N N . SER A 1 322 ? 2.739 -20.342 1.295 1.00 95.12 322 SER A N 1
ATOM 2409 C CA . SER A 1 322 ? 1.594 -21.216 0.998 1.00 95.12 322 SER A CA 1
ATOM 2410 C C . SER A 1 322 ? 0.335 -20.492 0.491 1.00 95.12 322 SER A C 1
ATOM 2412 O O . SER A 1 322 ? -0.592 -21.149 0.017 1.00 95.12 322 SER A O 1
ATOM 2414 N N . LEU A 1 323 ? 0.282 -19.157 0.593 1.00 94.19 323 LEU A N 1
ATOM 2415 C CA . LEU A 1 323 ? -0.803 -18.330 0.060 1.00 94.19 323 LEU A CA 1
ATOM 2416 C C . LEU A 1 323 ? -0.637 -18.027 -1.439 1.00 94.19 323 LEU A C 1
ATOM 2418 O O . LEU A 1 323 ? -1.591 -17.538 -2.047 1.00 94.19 323 LEU A O 1
ATOM 2422 N N . TYR A 1 324 ? 0.536 -18.307 -2.020 1.00 92.44 324 TYR A N 1
ATOM 2423 C CA . TYR A 1 324 ? 0.902 -17.934 -3.386 1.00 92.44 324 TYR A CA 1
ATOM 2424 C C . TYR A 1 324 ? 1.494 -19.126 -4.135 1.00 92.44 324 TYR A C 1
ATOM 2426 O O . TYR A 1 324 ? 2.572 -19.604 -3.798 1.00 92.44 324 TYR A O 1
ATOM 2434 N N . ASP A 1 325 ? 0.802 -19.579 -5.181 1.00 89.19 325 ASP A N 1
ATOM 2435 C CA . ASP A 1 325 ? 1.238 -20.735 -5.977 1.00 89.19 325 ASP A CA 1
ATOM 2436 C C . ASP A 1 325 ? 2.600 -20.506 -6.663 1.00 89.19 325 ASP A C 1
ATOM 2438 O O . ASP A 1 325 ? 3.358 -21.461 -6.817 1.00 89.19 325 ASP A O 1
ATOM 2442 N N . ASP A 1 326 ? 2.903 -19.257 -7.041 1.00 85.19 326 ASP A N 1
ATOM 2443 C CA . ASP A 1 326 ? 4.123 -18.866 -7.765 1.00 85.19 326 ASP A CA 1
ATOM 2444 C C . ASP A 1 326 ? 5.290 -18.479 -6.835 1.00 85.19 326 ASP A C 1
ATOM 2446 O O . ASP A 1 326 ? 6.368 -18.171 -7.320 1.00 85.19 326 ASP A O 1
ATOM 2450 N N . CYS A 1 327 ? 5.105 -18.492 -5.508 1.00 88.00 327 CYS A N 1
ATOM 2451 C CA . CYS A 1 327 ? 6.204 -18.256 -4.570 1.00 88.00 327 CYS A CA 1
ATOM 2452 C C . CYS A 1 327 ? 6.932 -19.576 -4.256 1.00 88.00 327 CYS A C 1
ATOM 2454 O O . CYS A 1 327 ? 6.743 -20.185 -3.193 1.00 88.00 327 CYS A O 1
ATOM 2456 N N . ASP A 1 328 ? 7.722 -20.049 -5.219 1.00 85.12 328 ASP A N 1
ATOM 2457 C CA . ASP A 1 328 ? 8.235 -21.419 -5.279 1.00 85.12 328 ASP A CA 1
ATOM 2458 C C . ASP A 1 328 ? 9.768 -21.544 -5.220 1.00 85.12 328 ASP A C 1
ATOM 2460 O O . ASP A 1 328 ? 10.292 -22.656 -5.351 1.00 85.12 328 ASP A O 1
ATOM 2464 N N . ASP A 1 329 ? 10.478 -20.444 -4.943 1.00 86.06 329 ASP A N 1
ATOM 2465 C CA . ASP A 1 329 ? 11.941 -20.353 -4.957 1.00 86.06 329 ASP A CA 1
ATOM 2466 C C . ASP A 1 329 ? 12.584 -20.562 -6.350 1.00 86.06 329 ASP A C 1
ATOM 2468 O O . ASP A 1 329 ? 13.794 -20.819 -6.430 1.00 86.06 329 ASP A O 1
ATOM 2472 N N . ASP A 1 330 ? 11.834 -20.444 -7.456 1.00 88.69 330 ASP A N 1
ATOM 2473 C CA . ASP A 1 330 ? 12.401 -20.376 -8.811 1.00 88.69 330 ASP A CA 1
ATOM 2474 C C . ASP A 1 330 ? 12.938 -18.966 -9.105 1.00 88.69 330 ASP A C 1
ATOM 2476 O O . ASP A 1 330 ? 12.267 -18.074 -9.627 1.00 88.69 330 ASP A O 1
ATOM 2480 N N . LEU A 1 331 ? 14.197 -18.753 -8.721 1.00 90.81 331 LEU A N 1
ATOM 2481 C CA . LEU A 1 331 ? 14.804 -17.427 -8.717 1.00 90.81 331 LEU A CA 1
ATOM 2482 C C . LEU A 1 331 ? 15.140 -16.914 -10.125 1.00 90.81 331 LEU A C 1
ATOM 2484 O O . LEU A 1 331 ? 15.860 -17.543 -10.908 1.00 90.81 331 LEU A O 1
ATOM 2488 N N . TYR A 1 332 ? 14.718 -15.684 -10.401 1.00 89.50 332 TYR A N 1
ATOM 2489 C CA . TYR A 1 332 ? 15.111 -14.902 -11.561 1.00 89.50 332 TYR A CA 1
ATOM 2490 C C . TYR A 1 332 ? 16.341 -14.043 -11.241 1.00 89.50 332 TYR A C 1
ATOM 2492 O O . TYR A 1 332 ? 16.353 -13.249 -10.300 1.00 89.50 332 TYR A O 1
ATOM 2500 N N . THR A 1 333 ? 17.393 -14.170 -12.052 1.00 91.88 333 THR A N 1
ATOM 2501 C CA . THR A 1 333 ? 18.599 -13.344 -11.916 1.00 91.88 333 THR A CA 1
ATOM 2502 C C . THR A 1 333 ? 18.418 -11.999 -12.610 1.00 91.88 333 THR A C 1
ATOM 2504 O O . THR A 1 333 ? 18.177 -11.939 -13.816 1.00 91.88 333 THR A O 1
ATOM 2507 N N . VAL A 1 334 ? 18.620 -10.916 -11.865 1.00 88.88 334 VAL A N 1
ATOM 2508 C CA . VAL A 1 334 ? 18.548 -9.540 -12.362 1.00 88.88 334 VAL A CA 1
ATOM 2509 C C . VAL A 1 334 ? 19.871 -8.813 -12.134 1.00 88.88 334 VAL A C 1
ATOM 2511 O O . VAL A 1 334 ? 20.511 -8.956 -11.093 1.00 88.88 334 VAL A O 1
ATOM 2514 N N . GLU A 1 335 ? 20.303 -8.039 -13.127 1.00 90.00 335 GLU A N 1
ATOM 2515 C CA . GLU A 1 335 ? 21.494 -7.188 -13.038 1.00 90.00 335 GLU A CA 1
ATOM 2516 C C . GLU A 1 335 ? 21.076 -5.722 -12.921 1.00 90.00 335 GLU A C 1
ATOM 2518 O O . GLU A 1 335 ? 20.363 -5.206 -13.782 1.00 90.00 335 GLU A O 1
ATOM 2523 N N . THR A 1 336 ? 21.540 -5.039 -11.881 1.00 86.88 336 THR A N 1
ATOM 2524 C CA . THR A 1 336 ? 21.342 -3.602 -11.673 1.00 86.88 336 THR A CA 1
ATOM 2525 C C . THR A 1 336 ? 22.692 -2.891 -11.569 1.00 86.88 336 THR A C 1
ATOM 2527 O O . THR A 1 336 ? 23.761 -3.508 -11.613 1.00 86.88 336 THR A O 1
ATOM 2530 N N . GLY A 1 337 ? 22.664 -1.565 -11.410 1.00 84.50 337 GLY A N 1
ATOM 2531 C CA . GLY A 1 337 ? 23.878 -0.782 -11.172 1.00 84.50 337 GLY A CA 1
ATOM 2532 C C . GLY A 1 337 ? 24.618 -1.167 -9.885 1.00 84.50 337 GLY A C 1
ATOM 2533 O O . GLY A 1 337 ? 25.836 -0.991 -9.819 1.00 84.50 337 GLY A O 1
ATOM 2534 N N . ASP A 1 338 ? 23.906 -1.726 -8.903 1.00 82.94 338 ASP A N 1
ATOM 2535 C CA . ASP A 1 338 ? 24.444 -2.085 -7.588 1.00 82.94 338 ASP A CA 1
ATOM 2536 C C . ASP A 1 338 ? 24.918 -3.544 -7.502 1.00 82.94 338 ASP A C 1
ATOM 2538 O O . ASP A 1 338 ? 25.603 -3.923 -6.547 1.00 82.94 338 ASP A O 1
ATOM 2542 N N . GLY A 1 339 ? 24.625 -4.360 -8.519 1.00 87.31 339 GLY A N 1
ATOM 2543 C CA . GLY A 1 339 ? 25.106 -5.732 -8.615 1.00 87.31 339 GLY A CA 1
ATOM 2544 C C . GLY A 1 339 ? 24.111 -6.689 -9.257 1.00 87.31 339 GLY A C 1
ATOM 2545 O O . GLY A 1 339 ? 23.181 -6.295 -9.953 1.00 87.31 339 GLY A O 1
ATOM 2546 N N . THR A 1 340 ? 24.343 -7.976 -9.024 1.00 89.75 340 THR A N 1
ATOM 2547 C CA . THR A 1 340 ? 23.457 -9.054 -9.461 1.00 89.75 340 THR A CA 1
ATOM 2548 C C . THR A 1 340 ? 22.656 -9.546 -8.265 1.00 89.75 340 THR A C 1
ATOM 2550 O O . THR A 1 340 ? 23.244 -9.865 -7.228 1.00 89.75 340 THR A O 1
ATOM 2553 N N . PHE A 1 341 ? 21.341 -9.632 -8.428 1.00 86.12 341 PHE A N 1
ATOM 2554 C CA . PHE A 1 341 ? 20.395 -10.057 -7.403 1.00 86.12 341 PHE A CA 1
ATOM 2555 C C . PHE A 1 341 ? 19.562 -11.236 -7.910 1.00 86.12 341 PHE A C 1
ATOM 2557 O O . PHE A 1 341 ? 19.431 -11.453 -9.118 1.00 86.12 341 PHE A O 1
ATOM 2564 N N . GLU A 1 342 ? 19.010 -12.000 -6.975 1.00 88.62 342 GLU A N 1
ATOM 2565 C CA . GLU A 1 342 ? 18.052 -13.068 -7.242 1.00 88.62 342 GLU A CA 1
ATOM 2566 C C . GLU A 1 342 ? 16.698 -12.645 -6.666 1.00 88.62 342 GLU A C 1
ATOM 2568 O O . GLU A 1 342 ? 16.602 -12.331 -5.477 1.00 88.62 342 GLU A O 1
ATOM 2573 N N . VAL A 1 343 ? 15.675 -12.605 -7.521 1.00 87.38 343 VAL A N 1
ATOM 2574 C CA . VAL A 1 343 ? 14.292 -12.275 -7.150 1.00 87.38 343 VAL A CA 1
ATOM 2575 C C . VAL A 1 343 ? 13.402 -13.487 -7.388 1.00 87.38 343 VAL A C 1
ATOM 2577 O O . VAL A 1 343 ? 13.575 -14.185 -8.382 1.00 87.38 343 VAL A O 1
ATOM 2580 N N . ASP A 1 344 ? 12.446 -13.723 -6.499 1.00 89.12 344 ASP A N 1
ATOM 2581 C CA . ASP A 1 344 ? 11.386 -14.711 -6.708 1.00 89.12 344 ASP A CA 1
ATOM 2582 C C . ASP A 1 344 ? 10.162 -13.973 -7.272 1.00 89.12 344 ASP A C 1
ATOM 2584 O O . ASP A 1 344 ? 9.616 -13.069 -6.626 1.00 89.12 344 ASP A O 1
ATOM 2588 N N . LEU A 1 345 ? 9.808 -14.256 -8.528 1.00 89.56 345 LEU A N 1
ATOM 2589 C CA . LEU A 1 345 ? 8.748 -13.519 -9.214 1.00 89.56 345 LEU A CA 1
ATOM 2590 C C . LEU A 1 345 ? 7.404 -13.850 -8.571 1.00 89.56 345 LEU A C 1
ATOM 2592 O O . LEU A 1 345 ? 7.126 -14.999 -8.265 1.00 89.56 345 LEU A O 1
ATOM 2596 N N . TYR A 1 346 ? 6.539 -12.849 -8.402 1.00 89.56 346 TYR A N 1
ATOM 2597 C CA . TYR A 1 346 ? 5.210 -13.039 -7.809 1.00 89.56 346 TYR A CA 1
ATOM 2598 C C . TYR A 1 346 ? 5.230 -13.595 -6.372 1.00 89.56 346 TYR A C 1
ATOM 2600 O O . TYR A 1 346 ? 4.191 -14.040 -5.881 1.00 89.56 346 TYR A O 1
ATOM 2608 N N . CYS A 1 347 ? 6.361 -13.499 -5.663 1.00 91.19 347 CYS A N 1
ATOM 2609 C CA . CYS A 1 347 ? 6.467 -13.905 -4.268 1.00 91.19 347 CYS A CA 1
ATOM 2610 C C . CYS A 1 347 ? 6.522 -12.707 -3.300 1.00 91.19 347 CYS A C 1
ATOM 2612 O O . CYS A 1 347 ? 7.596 -12.158 -3.035 1.00 91.19 347 CYS A O 1
ATOM 2614 N N . PRO A 1 348 ? 5.394 -12.308 -2.685 1.00 88.69 348 PRO A N 1
ATOM 2615 C CA . PRO A 1 348 ? 5.350 -11.239 -1.699 1.00 88.69 348 PRO A CA 1
ATOM 2616 C C . PRO A 1 348 ? 5.606 -11.791 -0.284 1.00 88.69 348 PRO A C 1
ATOM 2618 O O . PRO A 1 348 ? 4.996 -11.334 0.677 1.00 88.69 348 PRO A O 1
ATOM 2621 N N . CYS A 1 349 ? 6.495 -12.774 -0.120 1.00 88.75 349 CYS A N 1
ATOM 2622 C CA . CYS A 1 349 ? 6.836 -13.333 1.188 1.00 88.75 349 CYS A CA 1
ATOM 2623 C C . CYS A 1 349 ? 8.346 -13.328 1.424 1.00 88.75 349 CYS A C 1
ATOM 2625 O O . CYS A 1 349 ? 9.091 -13.952 0.672 1.00 88.75 349 CYS A O 1
ATOM 2627 N N . PHE A 1 350 ? 8.808 -12.688 2.499 1.00 78.25 350 PHE A N 1
ATOM 2628 C CA . PHE A 1 350 ? 10.223 -12.701 2.872 1.00 78.25 350 PHE A CA 1
ATOM 2629 C C . PHE A 1 350 ? 10.445 -12.746 4.382 1.00 78.25 350 PHE A C 1
ATOM 2631 O O . PHE A 1 350 ? 9.542 -12.502 5.180 1.00 78.25 350 PHE A O 1
ATOM 2638 N N . GLU A 1 351 ? 11.675 -13.059 4.785 1.00 75.69 351 GLU A N 1
ATOM 2639 C CA . GLU A 1 351 ? 12.069 -12.938 6.184 1.00 75.69 351 GLU A CA 1
ATOM 2640 C C . GLU A 1 351 ? 12.123 -11.466 6.599 1.00 75.69 351 GLU A C 1
ATOM 2642 O O . GLU A 1 351 ? 12.763 -10.634 5.954 1.00 75.69 351 GLU A O 1
ATOM 2647 N N . VAL A 1 352 ? 11.471 -11.153 7.715 1.00 71.12 352 VAL A N 1
ATOM 2648 C CA . VAL A 1 352 ? 11.506 -9.822 8.317 1.00 71.12 352 VAL A CA 1
ATOM 2649 C C . VAL A 1 352 ? 12.896 -9.591 8.919 1.00 71.12 352 VAL A C 1
ATOM 2651 O O . VAL A 1 352 ? 13.260 -10.211 9.921 1.00 71.12 352 VAL A O 1
ATOM 2654 N N . VAL A 1 353 ? 13.686 -8.692 8.328 1.00 65.50 353 VAL A N 1
ATOM 2655 C CA . VAL A 1 353 ? 14.971 -8.256 8.885 1.00 65.50 353 VAL A CA 1
ATOM 2656 C C . VAL A 1 353 ? 14.715 -7.066 9.798 1.00 65.50 353 VAL A C 1
ATOM 2658 O O . VAL A 1 353 ? 14.473 -5.945 9.359 1.00 65.50 353 VAL A O 1
ATOM 2661 N N . GLN A 1 354 ? 14.774 -7.307 11.101 1.00 67.62 354 GLN A N 1
ATOM 2662 C CA . GLN A 1 354 ? 14.455 -6.289 12.092 1.00 67.62 354 GLN A CA 1
ATOM 2663 C C . GLN A 1 354 ? 15.704 -5.481 12.475 1.00 67.62 354 GLN A C 1
ATOM 2665 O O . GLN A 1 354 ? 16.508 -5.878 13.323 1.00 67.62 354 GLN A O 1
ATOM 2670 N N . GLU A 1 355 ? 15.893 -4.335 11.823 1.00 61.31 355 GLU A N 1
ATOM 2671 C CA . GLU A 1 355 ? 16.966 -3.396 12.160 1.00 61.31 355 GLU A CA 1
ATOM 2672 C C . GLU A 1 355 ? 16.821 -2.824 13.574 1.00 61.31 355 GLU A C 1
ATOM 2674 O O . GLU A 1 355 ? 15.757 -2.361 13.972 1.00 61.31 355 GLU A O 1
ATOM 2679 N N . GLY A 1 356 ? 17.926 -2.787 14.325 1.00 61.69 356 GLY A N 1
ATOM 2680 C CA . GLY A 1 356 ? 17.953 -2.194 15.669 1.00 61.69 356 GLY A CA 1
ATOM 2681 C C . GLY A 1 356 ? 17.349 -3.076 16.765 1.00 61.69 356 GLY A C 1
ATOM 2682 O O . GLY A 1 356 ? 17.399 -2.711 17.939 1.00 61.69 356 GLY A O 1
ATOM 2683 N N . CYS A 1 357 ? 16.855 -4.258 16.406 1.00 69.50 357 CYS A N 1
ATOM 2684 C CA . CYS A 1 357 ? 16.406 -5.265 17.348 1.00 69.50 357 CYS A CA 1
ATOM 2685 C C . CYS A 1 357 ? 17.614 -6.097 17.781 1.00 69.50 357 CYS A C 1
ATOM 2687 O O . CYS A 1 357 ? 17.987 -7.087 17.151 1.00 69.50 357 CYS A O 1
ATOM 2689 N N . ASP A 1 358 ? 18.276 -5.670 18.861 1.00 54.81 358 ASP A N 1
ATOM 2690 C CA . ASP A 1 358 ? 19.201 -6.552 19.572 1.00 54.81 358 ASP A CA 1
ATOM 2691 C C . ASP A 1 358 ? 18.466 -7.862 19.861 1.00 54.81 358 ASP A C 1
ATOM 2693 O O . ASP A 1 358 ? 17.292 -7.830 20.225 1.00 54.81 358 ASP A O 1
ATOM 2697 N N . SER A 1 359 ? 19.151 -9.001 19.714 1.00 44.03 359 SER A N 1
ATOM 2698 C CA . SER A 1 359 ? 18.630 -10.340 19.998 1.00 44.03 359 SER A CA 1
ATOM 2699 C C . SER A 1 359 ? 18.184 -10.455 21.463 1.00 44.03 359 SER A C 1
ATOM 2701 O O . SER A 1 359 ? 18.875 -11.040 22.304 1.00 44.03 359 SER A O 1
ATOM 2703 N N . GLN A 1 360 ? 17.043 -9.870 21.804 1.00 36.09 360 GLN A N 1
ATOM 2704 C CA . GLN A 1 360 ? 16.354 -10.097 23.049 1.00 36.09 360 GLN A CA 1
ATOM 2705 C C . GLN A 1 360 ? 15.751 -11.475 22.894 1.00 36.09 360 GLN A C 1
ATOM 2707 O O . GLN A 1 360 ? 14.712 -11.672 22.279 1.00 36.09 360 GLN A O 1
ATOM 2712 N N . THR A 1 361 ? 16.516 -12.445 23.384 1.00 32.06 361 THR A N 1
ATOM 2713 C CA . THR A 1 361 ? 16.109 -13.816 23.642 1.00 32.06 361 THR A CA 1
ATOM 2714 C C . THR A 1 361 ? 14.611 -13.890 23.902 1.00 32.06 361 THR A C 1
ATOM 2716 O O . THR A 1 361 ? 14.160 -13.510 24.987 1.00 32.06 361 THR A O 1
ATOM 2719 N N . ALA A 1 362 ? 13.875 -14.398 22.910 1.00 29.44 362 ALA A N 1
ATOM 2720 C CA . ALA A 1 362 ? 12.520 -14.887 23.065 1.00 29.44 362 ALA A CA 1
ATOM 2721 C C . ALA A 1 362 ? 12.517 -15.815 24.282 1.00 29.44 362 ALA A C 1
ATOM 2723 O O . ALA A 1 362 ? 13.043 -16.930 24.252 1.00 29.44 362 ALA A O 1
ATOM 2724 N N . THR A 1 363 ? 12.029 -15.300 25.404 1.00 25.84 363 THR A N 1
ATOM 2725 C CA . THR A 1 363 ? 11.773 -16.114 26.581 1.00 25.84 363 THR A CA 1
ATOM 2726 C C . THR A 1 363 ? 10.330 -16.556 26.435 1.00 25.84 363 THR A C 1
ATOM 2728 O O . THR A 1 363 ? 9.421 -15.748 26.598 1.00 25.84 363 THR A O 1
ATOM 2731 N N . MET A 1 364 ? 10.176 -17.813 26.007 1.00 30.31 364 MET A N 1
ATOM 2732 C CA . MET A 1 364 ? 8.914 -18.559 25.993 1.00 30.31 364 MET A CA 1
ATOM 2733 C C . MET A 1 364 ? 8.202 -18.531 27.343 1.00 30.31 364 MET A C 1
ATOM 2735 O O . MET A 1 364 ? 8.909 -18.564 28.382 1.00 30.31 364 MET A O 1
#

Secondary structure (DSSP, 8-state):
-------SSSHHHHHHHHHHHHHHHHHHHHHHHHHHHHHHHHHTTT--SPPP--PPP-PPPPTTEEE-S-SSSPTTPBPPTTSTT--EE-TTEEEETTTTEEEEEEEE----SS---SS--B---EEEEES-TT--SSSEEPPTTSEEEEETTT--EEE-SB-S-B--TTSS--SS-TTS--B-TTSBHHHHHHHHHHH--S---GGGS--TTSEETTTTEE-S--TTSS-TT-SSSPPEEEEETTSBEEE-S-SBTTB--S---TTSEEEEEEPPBGGGTB-S-EEEEEEE-B-TTTSSS-BS-SEE--TTSPPPHHHHHTT-TT-S--EEEEEETTEEEEEETT--------TT--------

Radius of gyration: 22.81 Å; Cα contacts (8 Å, |Δi|>4): 806; chains: 1; bounding box: 90×41×65 Å

Foldseek 3Di:
DDDDDDPDPPVVVVVVVVVVVVVVVVVVVVVVVVVVVVVVVVVLVPPDDDDDAPAADDFPPQFQKDADPPQPFDFFAKADLQLPSFDKDCVQWAADLVAQFIFGKMWIQLHDNHRHSAGIATGTTIIGGALGPVCPDPFAFADLAAAFWAFPNGRHGAHAQWHCWQDAQPDPDGQAHRVWDITHGQPGLVLRVLLRVAIRPDDGRCNQHADPLQWHHYSIYHHFQSPVQWPLQDQAWFDFTIAGSNGHTEGEQDHHGNFGDPDQAQQQKAFAWDCQDVVNNSHHTHGHIHHYFDHCVQPVTGGRGRTRHDHVDGHHQVNSCVNWPQQDPPWDWGQGPVGIDTDRGNHSGDDDDGPPDDCPDPDD

Organism: NCBI:txid1606541